Protein AF-A0A367M0K8-F1 (afdb_monomer_lite)

Structure (mmCIF, N/CA/C/O backbone):
data_AF-A0A367M0K8-F1
#
_entry.id   AF-A0A367M0K8-F1
#
loop_
_atom_site.group_PDB
_atom_site.id
_atom_site.type_symbol
_atom_site.label_atom_id
_atom_site.label_alt_id
_atom_site.label_comp_id
_atom_site.label_asym_id
_atom_site.label_entity_id
_atom_site.label_seq_id
_atom_site.pdbx_PDB_ins_code
_atom_site.Cartn_x
_atom_site.Cartn_y
_atom_site.Cartn_z
_atom_site.occupancy
_atom_site.B_iso_or_equiv
_atom_site.auth_seq_id
_atom_site.auth_comp_id
_atom_site.auth_asym_id
_atom_site.auth_atom_id
_atom_site.pdbx_PDB_model_num
ATOM 1 N N . SER A 1 1 ? -19.932 2.612 20.614 1.00 88.81 1 SER A N 1
ATOM 2 C CA . SER A 1 1 ? -19.973 4.073 20.770 1.00 88.81 1 SER A CA 1
ATOM 3 C C . SER A 1 1 ? -20.037 4.397 22.254 1.00 88.81 1 SER A C 1
ATOM 5 O O . SER A 1 1 ? -20.714 3.691 23.001 1.00 88.81 1 SER A O 1
ATOM 7 N N . VAL A 1 2 ? -19.309 5.429 22.674 1.00 93.38 2 VAL A N 1
ATOM 8 C CA . VAL A 1 2 ? -19.335 5.997 24.030 1.00 93.38 2 VAL A CA 1
ATOM 9 C C . VAL A 1 2 ? -20.740 6.493 24.375 1.00 93.38 2 VAL A C 1
ATOM 11 O O . VAL A 1 2 ? -21.224 6.252 25.476 1.00 93.38 2 VAL A O 1
ATOM 14 N N . THR A 1 3 ? -21.435 7.096 23.413 1.00 94.00 3 THR A N 1
ATOM 15 C CA . THR A 1 3 ? -22.817 7.576 23.544 1.00 94.00 3 THR A CA 1
ATOM 16 C C . THR A 1 3 ? -23.789 6.453 23.909 1.00 94.00 3 THR A C 1
ATOM 18 O O . THR A 1 3 ? -24.585 6.611 24.832 1.00 94.00 3 THR A O 1
ATOM 21 N N . ALA A 1 4 ? -23.688 5.293 23.253 1.00 93.38 4 ALA A N 1
ATOM 22 C CA . ALA A 1 4 ? -24.530 4.133 23.568 1.00 93.38 4 ALA A CA 1
ATOM 23 C C . ALA A 1 4 ? -24.261 3.557 24.973 1.00 93.38 4 ALA A C 1
ATOM 25 O O . ALA A 1 4 ? -25.173 3.070 25.635 1.00 93.38 4 ALA A O 1
ATOM 26 N N . ILE A 1 5 ? -23.015 3.626 25.456 1.00 94.88 5 ILE A N 1
ATOM 27 C CA . ILE A 1 5 ? -22.685 3.251 26.841 1.00 94.88 5 ILE A CA 1
ATOM 28 C C . ILE A 1 5 ? -23.289 4.278 27.808 1.00 94.88 5 ILE A C 1
ATOM 30 O O . ILE A 1 5 ? -23.925 3.915 28.799 1.00 94.88 5 ILE A O 1
ATOM 34 N N . ALA A 1 6 ? -23.127 5.567 27.500 1.00 95.50 6 ALA A N 1
ATOM 35 C CA . ALA A 1 6 ? -23.605 6.666 28.325 1.00 95.50 6 ALA A CA 1
ATOM 36 C C . ALA A 1 6 ? -25.135 6.678 28.473 1.00 95.50 6 ALA A C 1
ATOM 38 O O . ALA A 1 6 ? -25.623 7.009 29.551 1.00 95.50 6 ALA A O 1
ATOM 39 N N . SER A 1 7 ? -25.898 6.268 27.451 1.00 96.12 7 SER A N 1
ATOM 40 C CA . SER A 1 7 ? -27.370 6.264 27.498 1.00 96.12 7 SER A CA 1
ATOM 41 C C . SER A 1 7 ? -27.960 5.313 28.543 1.00 96.12 7 SER A C 1
ATOM 43 O O . SER A 1 7 ? -29.100 5.496 28.958 1.00 96.12 7 SER A O 1
ATOM 45 N N . ALA A 1 8 ? -27.201 4.306 28.982 1.00 96.44 8 ALA A N 1
ATOM 46 C CA . ALA A 1 8 ? -27.612 3.384 30.042 1.00 96.44 8 ALA A CA 1
ATOM 47 C C . ALA A 1 8 ? -27.185 3.845 31.453 1.00 96.44 8 ALA A C 1
ATOM 49 O O . ALA A 1 8 ? -27.517 3.198 32.447 1.00 96.44 8 ALA A O 1
ATOM 50 N N . CYS A 1 9 ? -26.428 4.941 31.569 1.00 96.31 9 CYS A N 1
ATOM 51 C CA . CYS A 1 9 ? -25.934 5.464 32.842 1.00 96.31 9 CYS A CA 1
ATOM 52 C C . CYS A 1 9 ? -26.898 6.485 33.465 1.00 96.31 9 CYS A C 1
ATOM 54 O O . CYS A 1 9 ? -27.580 7.229 32.770 1.00 96.31 9 CYS A O 1
ATOM 56 N N . ARG A 1 10 ? -26.905 6.579 34.805 1.00 96.81 10 ARG A N 1
ATOM 57 C CA . ARG A 1 10 ? -27.718 7.571 35.544 1.00 96.81 10 ARG A CA 1
ATOM 58 C C . ARG A 1 10 ? -27.276 9.019 35.311 1.00 96.81 10 ARG A C 1
ATOM 60 O O . ARG A 1 10 ? -28.104 9.917 35.321 1.00 96.81 10 ARG A O 1
ATOM 67 N N . ASP A 1 11 ? -25.974 9.230 35.138 1.00 96.12 11 ASP A N 1
ATOM 68 C CA . ASP A 1 11 ? -25.379 10.519 34.773 1.00 96.12 11 ASP A CA 1
ATOM 69 C C . ASP A 1 11 ? -24.550 10.302 33.497 1.00 96.12 11 ASP A C 1
ATOM 71 O O . ASP A 1 11 ? -23.362 9.978 33.581 1.00 96.12 11 ASP A O 1
ATOM 75 N N . PRO A 1 12 ? -25.167 10.402 32.307 1.00 96.00 12 PRO A N 1
ATOM 76 C CA . PRO A 1 12 ? -24.465 10.236 31.035 1.00 96.00 12 PRO A CA 1
ATOM 77 C C . PRO A 1 12 ? -23.355 11.277 30.836 1.00 96.00 12 PRO A C 1
ATOM 79 O O . PRO A 1 12 ? -22.348 11.000 30.190 1.00 96.00 12 PRO A O 1
ATOM 82 N N . GLY A 1 13 ? -23.494 12.463 31.439 1.00 96.25 13 GLY A N 1
ATOM 83 C CA . GLY A 1 13 ? -22.599 13.591 31.201 1.00 96.25 13 GLY A CA 1
ATOM 84 C C . GLY A 1 13 ? -21.211 13.475 31.820 1.00 96.25 13 GLY A C 1
ATOM 85 O O . GLY A 1 13 ? -20.369 14.338 31.589 1.00 96.25 13 GLY A O 1
ATOM 86 N N . ARG A 1 14 ? -20.948 12.439 32.619 1.00 95.31 14 ARG A N 1
ATOM 87 C CA . ARG A 1 14 ? -19.607 12.106 33.143 1.00 95.31 14 ARG A CA 1
ATOM 88 C C . ARG A 1 14 ? -18.948 10.928 32.425 1.00 95.31 14 ARG A C 1
ATOM 90 O O . ARG A 1 14 ? -17.891 10.482 32.865 1.00 95.31 14 ARG A O 1
ATOM 97 N N . VAL A 1 15 ? -19.584 10.381 31.392 1.00 96.81 15 VAL A N 1
ATOM 98 C CA . VAL A 1 15 ? -19.047 9.261 30.617 1.00 96.81 15 VAL A CA 1
ATOM 99 C C . VAL A 1 15 ? -18.214 9.816 29.466 1.00 96.81 15 VAL A C 1
ATOM 101 O O . VAL A 1 15 ? -18.639 10.744 28.787 1.00 96.81 15 VAL A O 1
ATOM 104 N N . ALA A 1 16 ? -17.026 9.255 29.266 1.00 96.75 16 ALA A N 1
ATOM 105 C CA . ALA A 1 16 ? -16.121 9.549 28.160 1.00 96.75 16 ALA A CA 1
ATOM 106 C C . ALA A 1 16 ? -15.282 8.295 27.865 1.00 96.75 16 ALA A C 1
ATOM 108 O O . ALA A 1 16 ? -15.131 7.429 28.733 1.00 96.75 16 ALA A O 1
ATOM 109 N N . GLY A 1 17 ? -14.755 8.185 26.649 1.00 95.81 17 GLY A N 1
ATOM 110 C CA . GLY A 1 17 ? -13.829 7.124 26.265 1.00 95.81 17 GLY A CA 1
ATOM 111 C C . GLY A 1 17 ? -12.380 7.510 26.553 1.00 95.81 17 GLY A C 1
ATOM 112 O O . GLY A 1 17 ? -11.988 8.659 26.361 1.00 95.81 17 GLY A O 1
ATOM 113 N N . LEU A 1 18 ? -11.587 6.533 26.991 1.00 95.56 18 LEU A N 1
ATOM 114 C CA . LEU A 1 18 ? -10.143 6.665 27.164 1.00 95.56 18 LEU A CA 1
ATOM 115 C C . LEU A 1 18 ? -9.469 5.415 26.592 1.00 95.56 18 LEU A C 1
ATOM 117 O O . LEU A 1 18 ? -9.436 4.367 27.239 1.00 95.56 18 LEU A O 1
ATOM 121 N N . HIS A 1 19 ? -9.011 5.499 25.346 1.00 95.31 19 HIS A N 1
ATOM 122 C CA . HIS A 1 19 ? -8.564 4.348 24.567 1.00 95.31 19 HIS A CA 1
ATOM 123 C C . HIS A 1 19 ? -7.035 4.320 24.448 1.00 95.31 19 HIS A C 1
ATOM 125 O O . HIS A 1 19 ? -6.425 5.157 23.782 1.00 95.31 19 HIS A O 1
ATOM 131 N N . PHE A 1 20 ? -6.424 3.343 25.122 1.00 93.94 20 PHE A N 1
ATOM 132 C CA . PHE A 1 20 ? -4.991 3.056 25.063 1.00 93.94 20 PHE A CA 1
ATOM 133 C C . PHE A 1 20 ? -4.681 2.007 23.992 1.00 93.94 20 PHE A C 1
ATOM 135 O O . PHE A 1 20 ? -5.480 1.104 23.744 1.00 93.94 20 PHE A O 1
ATOM 142 N N . PHE A 1 21 ? -3.471 2.063 23.436 1.00 87.38 21 PHE A N 1
ATOM 143 C CA . PHE A 1 21 ? -2.984 1.088 22.458 1.00 87.38 21 PHE A CA 1
ATOM 144 C C . PHE A 1 21 ? -2.066 0.057 23.120 1.00 87.38 21 PHE A C 1
ATOM 146 O O . PHE A 1 21 ? -1.232 0.393 23.957 1.00 87.38 21 PHE A O 1
ATOM 153 N N . ASN A 1 22 ? -2.206 -1.213 22.743 1.00 80.62 22 ASN A N 1
ATOM 154 C CA . ASN A 1 22 ? -1.411 -2.307 23.297 1.00 80.62 22 ASN A CA 1
ATOM 155 C C . ASN A 1 22 ? -0.070 -2.470 22.544 1.00 80.62 22 ASN A C 1
ATOM 157 O O . ASN A 1 22 ? -0.098 -2.507 21.313 1.00 80.62 22 ASN A O 1
ATOM 161 N N . PRO A 1 23 ? 1.077 -2.664 23.231 1.00 85.88 23 PRO A N 1
ATOM 162 C CA . PRO A 1 23 ? 1.280 -2.624 24.685 1.00 85.88 23 PRO A CA 1
ATOM 163 C C . PRO A 1 23 ? 1.271 -1.211 25.263 1.00 85.88 23 PRO A C 1
ATOM 165 O O . PRO A 1 23 ? 2.056 -0.366 24.836 1.00 85.88 23 PRO A O 1
ATOM 168 N N . VAL A 1 24 ? 0.442 -0.994 26.292 1.00 91.00 24 VAL A N 1
ATOM 169 C CA . VAL A 1 24 ? 0.220 0.333 26.895 1.00 91.00 24 VAL A CA 1
ATOM 170 C C . VAL A 1 24 ? 1.529 1.037 27.272 1.00 91.00 24 VAL A C 1
ATOM 172 O O . VAL A 1 24 ? 1.712 2.161 26.825 1.00 91.00 24 VAL A O 1
ATOM 175 N N . PRO A 1 25 ? 2.502 0.406 27.964 1.00 89.88 25 PRO A N 1
ATOM 176 C CA . PRO A 1 25 ? 3.735 1.098 28.359 1.00 89.88 25 PRO A CA 1
ATOM 177 C C . PRO A 1 25 ? 4.636 1.526 27.191 1.00 89.88 25 PRO A C 1
ATOM 179 O O . PRO A 1 25 ? 5.512 2.366 27.368 1.00 89.88 25 PRO A O 1
ATOM 182 N N . LEU A 1 26 ? 4.466 0.922 26.010 1.00 88.44 26 LEU A N 1
ATOM 183 C CA . LEU A 1 26 ? 5.286 1.201 24.828 1.00 88.44 26 LEU A CA 1
ATOM 184 C C . LEU A 1 26 ? 4.624 2.206 23.882 1.00 88.44 26 LEU A C 1
ATOM 186 O O . LEU A 1 26 ? 5.306 2.798 23.042 1.00 88.44 26 LEU A O 1
ATOM 190 N N . MET A 1 27 ? 3.307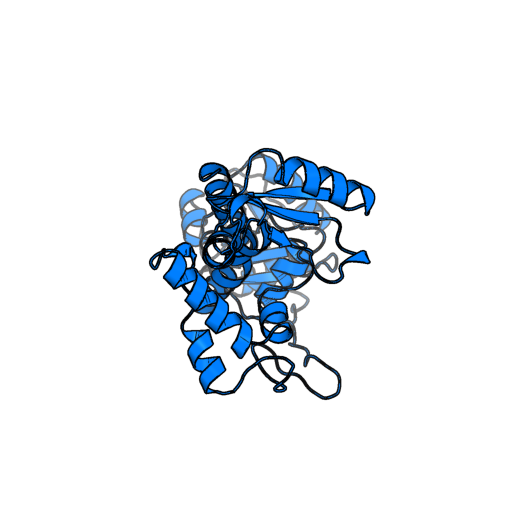 2.388 23.986 1.00 89.50 27 MET A N 1
ATOM 191 C CA . MET A 1 27 ? 2.547 3.230 23.074 1.00 89.50 27 MET A CA 1
ATOM 192 C C . MET A 1 27 ? 2.342 4.623 23.645 1.00 89.50 27 MET A C 1
ATOM 194 O O . MET A 1 27 ? 1.874 4.806 24.761 1.00 89.50 27 MET A O 1
ATOM 198 N N . ARG A 1 28 ? 2.714 5.637 22.860 1.00 91.25 28 ARG A N 1
ATOM 199 C CA . ARG A 1 28 ? 2.672 7.031 23.317 1.00 91.25 28 ARG A CA 1
ATOM 200 C C . ARG A 1 28 ? 1.270 7.620 23.267 1.00 91.25 28 ARG A C 1
ATOM 202 O O . ARG A 1 28 ? 0.973 8.482 24.075 1.00 91.25 28 ARG A O 1
ATOM 209 N N . LEU A 1 29 ? 0.435 7.188 22.331 1.00 93.75 29 LEU A N 1
ATOM 210 C CA . LEU A 1 29 ? -0.844 7.827 22.040 1.00 93.75 29 LEU A CA 1
ATOM 211 C C . LEU A 1 29 ? -1.977 7.281 22.921 1.00 93.75 29 LEU A C 1
ATOM 213 O O . LEU A 1 29 ? -2.019 6.083 23.195 1.00 93.75 29 LEU A O 1
ATOM 217 N N . VAL A 1 30 ? -2.916 8.145 23.304 1.00 95.38 30 VAL A N 1
ATOM 218 C CA . VAL A 1 30 ? -4.204 7.777 23.914 1.00 95.38 30 VAL A CA 1
ATOM 219 C C . VAL A 1 30 ? -5.305 8.617 23.276 1.00 95.38 30 VAL A C 1
ATOM 221 O O . VAL A 1 30 ? -5.184 9.840 23.205 1.00 95.38 30 VAL A O 1
ATOM 224 N N . GLU A 1 31 ? -6.385 7.980 22.832 1.00 95.56 31 GLU A N 1
ATOM 225 C CA . GLU A 1 31 ? -7.554 8.686 22.298 1.00 95.56 31 GLU A CA 1
ATOM 226 C C . GLU A 1 31 ? -8.538 9.002 23.436 1.00 95.56 31 GLU A C 1
ATOM 228 O O . GLU A 1 31 ? -8.937 8.116 24.198 1.00 95.56 31 GLU A O 1
ATOM 233 N N . VAL A 1 32 ? -8.919 10.273 23.558 1.00 96.38 32 VAL A N 1
ATOM 234 C CA . VAL A 1 32 ? -9.938 10.776 24.489 1.00 96.38 32 VAL A CA 1
ATOM 235 C C . VAL A 1 32 ? -11.202 11.056 23.687 1.00 96.38 32 VAL A C 1
ATOM 237 O O . VAL A 1 32 ? -11.186 11.902 22.795 1.00 96.38 32 VAL A O 1
ATOM 240 N N . ILE A 1 33 ? -12.284 10.339 23.996 1.00 95.19 33 ILE A N 1
ATOM 241 C CA . ILE A 1 33 ? -13.500 10.324 23.176 1.00 95.19 33 ILE A CA 1
ATOM 242 C C . ILE A 1 33 ? -14.673 10.941 23.924 1.00 95.19 33 ILE A C 1
ATOM 244 O O . ILE A 1 33 ? -15.070 10.465 24.993 1.00 95.19 33 ILE A O 1
ATOM 248 N N . GLU A 1 34 ? -15.263 11.969 23.329 1.00 93.81 34 GLU A N 1
ATOM 249 C CA . GLU A 1 34 ? -16.477 12.611 23.824 1.00 93.81 34 GLU A CA 1
ATOM 250 C C . GLU A 1 34 ? -17.702 11.951 23.188 1.00 93.81 34 GLU A C 1
ATOM 252 O O . GLU A 1 34 ? -17.853 11.922 21.969 1.00 93.81 34 GLU A O 1
ATOM 257 N N . GLY A 1 35 ? -18.579 11.396 24.025 1.00 92.69 35 GLY A N 1
ATOM 258 C CA . GLY A 1 35 ? -19.914 10.996 23.596 1.00 92.69 35 GLY A CA 1
ATOM 259 C C . GLY A 1 35 ? -20.840 12.209 23.509 1.00 92.69 35 GLY A C 1
ATOM 260 O O . GLY A 1 35 ? -20.550 13.271 24.057 1.00 92.69 35 GLY A O 1
ATOM 261 N N . LEU A 1 36 ? -22.010 12.032 22.894 1.00 93.00 36 LEU A N 1
ATOM 262 C CA . LEU A 1 36 ? -22.959 13.125 22.639 1.00 93.00 36 LEU A CA 1
ATOM 263 C C . LEU A 1 36 ? -23.387 13.892 23.905 1.00 93.00 36 LEU A C 1
ATOM 265 O O . LEU A 1 36 ? -23.691 15.078 23.843 1.00 93.00 36 LEU A O 1
ATOM 269 N N . ALA A 1 37 ? -23.430 13.209 25.052 1.00 95.00 37 ALA A N 1
ATOM 270 C CA . ALA A 1 37 ? -23.829 13.793 26.330 1.00 95.00 37 ALA A CA 1
ATOM 271 C C . ALA A 1 37 ? -22.645 14.235 27.207 1.00 95.00 37 ALA A C 1
ATOM 273 O O . ALA A 1 37 ? -22.881 14.819 28.265 1.00 95.00 37 ALA A O 1
ATOM 274 N N . THR A 1 38 ? -21.397 13.928 26.828 1.00 96.25 38 THR A N 1
ATOM 275 C CA . THR A 1 38 ? -20.210 14.200 27.651 1.00 96.25 38 THR A CA 1
ATOM 276 C C . THR A 1 38 ? -20.120 15.694 27.960 1.00 96.25 38 THR A C 1
ATOM 278 O O . THR A 1 38 ? -20.133 16.532 27.063 1.00 96.25 38 THR A O 1
ATOM 281 N N . ARG A 1 39 ? -20.046 16.049 29.248 1.00 95.81 39 ARG A N 1
ATOM 282 C CA . ARG A 1 39 ? -19.975 17.453 29.665 1.00 95.81 39 ARG A CA 1
ATOM 283 C C . ARG A 1 39 ? -18.659 18.091 29.234 1.00 95.81 39 ARG A C 1
ATOM 285 O O . ARG A 1 39 ? -17.587 17.504 29.398 1.00 95.81 39 ARG A O 1
ATOM 292 N N . THR A 1 40 ? -18.754 19.350 28.817 1.00 93.12 40 THR A N 1
ATOM 293 C CA . THR A 1 40 ? -17.612 20.239 28.570 1.00 93.12 40 THR A CA 1
ATOM 294 C C . THR A 1 40 ? -16.653 20.239 29.764 1.00 93.12 40 THR A C 1
ATOM 296 O O . THR A 1 40 ? -17.103 20.295 30.914 1.00 93.12 40 THR A O 1
ATOM 299 N N . GLY A 1 41 ? -15.341 20.192 29.527 1.00 94.00 41 GLY A N 1
ATOM 300 C CA . GLY A 1 41 ? -14.327 20.147 30.585 1.00 94.00 41 GLY A CA 1
ATOM 301 C C . GLY A 1 41 ? -13.874 18.734 30.968 1.00 94.00 41 GLY A C 1
ATOM 302 O O . GLY A 1 41 ? -12.809 18.580 31.567 1.00 94.00 41 GLY A O 1
ATOM 303 N N . ILE A 1 42 ? -14.652 17.683 30.669 1.00 95.50 42 ILE A N 1
ATOM 304 C CA . ILE A 1 42 ? -14.252 16.300 30.988 1.00 95.50 42 ILE A CA 1
ATOM 305 C C . ILE A 1 42 ? -13.091 15.852 30.098 1.00 95.50 42 ILE A C 1
ATOM 307 O O . ILE A 1 42 ? -12.124 15.294 30.618 1.00 95.50 42 ILE A O 1
ATOM 311 N N . ALA A 1 43 ? -13.151 16.127 28.794 1.00 94.00 43 ALA A N 1
ATOM 312 C CA . ALA A 1 43 ? -12.084 15.772 27.866 1.00 94.00 43 ALA A CA 1
ATOM 313 C C . ALA A 1 43 ? -10.767 16.469 28.227 1.00 94.00 43 ALA A C 1
ATOM 315 O O . ALA A 1 43 ? -9.734 15.811 28.306 1.00 94.00 43 ALA A O 1
ATOM 316 N N . GLU A 1 44 ? -10.798 17.765 28.555 1.00 95.44 44 GLU A N 1
ATOM 317 C CA . GLU A 1 44 ? -9.610 18.514 28.978 1.00 95.44 44 GLU A CA 1
ATOM 318 C C . GLU A 1 44 ? -8.977 17.914 30.242 1.00 95.44 44 GLU A C 1
ATOM 320 O O . GLU A 1 44 ? -7.757 17.762 30.323 1.00 95.44 44 GLU A O 1
ATOM 325 N N . ARG A 1 45 ? -9.801 17.507 31.217 1.00 96.62 45 ARG A N 1
ATOM 326 C CA . ARG A 1 45 ? -9.326 16.847 32.443 1.00 96.62 45 ARG A CA 1
ATOM 327 C C . ARG A 1 45 ? -8.723 15.473 32.167 1.00 96.62 45 ARG A C 1
ATOM 329 O O . ARG A 1 45 ? -7.731 15.119 32.801 1.00 96.62 45 ARG A O 1
ATOM 336 N N . LEU A 1 46 ? -9.300 14.706 31.243 1.00 97.19 46 LEU A N 1
ATOM 337 C CA . LEU A 1 46 ? -8.748 13.417 30.826 1.00 97.19 46 LEU A CA 1
ATOM 338 C C . LEU A 1 46 ? -7.430 13.593 30.071 1.00 97.19 46 LEU A C 1
ATOM 340 O O . LEU A 1 46 ? -6.480 12.878 30.367 1.00 97.19 46 LEU A O 1
ATOM 344 N N . CYS A 1 47 ? -7.324 14.576 29.176 1.00 96.50 47 CYS A N 1
ATOM 345 C CA . CYS A 1 47 ? -6.065 14.909 28.509 1.00 96.50 47 CYS A CA 1
ATOM 346 C C . CYS A 1 47 ? -4.974 15.284 29.523 1.00 96.50 47 CYS A C 1
ATOM 348 O O . CYS A 1 47 ? -3.857 14.775 29.441 1.00 96.50 47 CYS A O 1
ATOM 350 N N . ALA A 1 48 ? -5.307 16.121 30.513 1.00 96.81 48 ALA A N 1
ATOM 351 C CA . ALA A 1 48 ? -4.384 16.472 31.589 1.00 96.81 48 ALA A CA 1
ATOM 352 C C . ALA A 1 48 ? -3.955 15.236 32.398 1.00 96.81 48 ALA A C 1
ATOM 354 O O . ALA A 1 48 ? -2.773 15.079 32.687 1.00 96.81 48 ALA A O 1
ATOM 355 N N . LEU A 1 49 ? -4.888 14.327 32.706 1.00 96.62 49 LEU A N 1
ATOM 356 C CA . LEU A 1 49 ? -4.594 13.068 33.393 1.00 96.62 49 LEU A CA 1
ATOM 357 C C . LEU A 1 49 ? -3.654 12.169 32.575 1.00 96.62 49 LEU A C 1
ATOM 359 O O . LEU A 1 49 ? -2.665 11.677 33.109 1.00 96.62 49 LEU A O 1
ATOM 363 N N . VAL A 1 50 ? -3.919 11.989 31.281 1.00 96.50 50 VAL A N 1
ATOM 364 C CA . VAL A 1 50 ? -3.083 11.188 30.370 1.00 96.50 50 VAL A CA 1
ATOM 365 C C . VAL A 1 50 ? -1.655 11.726 30.310 1.00 96.50 50 VAL A C 1
ATOM 367 O O . VAL A 1 50 ? -0.706 10.941 30.347 1.00 96.50 50 VAL A O 1
ATOM 370 N N . ALA A 1 51 ? -1.487 13.051 30.287 1.00 94.75 51 ALA A N 1
ATOM 371 C CA . ALA A 1 51 ? -0.165 13.669 30.299 1.00 94.75 51 ALA A CA 1
ATOM 372 C C . ALA A 1 51 ? 0.637 13.309 31.564 1.00 94.75 51 ALA A C 1
ATOM 374 O O . ALA A 1 51 ? 1.850 13.118 31.481 1.00 94.75 51 ALA A O 1
ATOM 375 N N . THR A 1 52 ? -0.019 13.128 32.720 1.00 96.50 52 THR A N 1
ATOM 376 C CA . THR A 1 52 ? 0.668 12.687 33.953 1.00 96.50 52 THR A CA 1
ATOM 377 C C . THR A 1 52 ? 1.213 11.261 33.872 1.00 96.50 52 THR A C 1
ATOM 379 O O . THR A 1 52 ? 2.113 10.908 34.628 1.00 96.50 52 THR A O 1
ATOM 382 N N . PHE A 1 53 ? 0.710 10.450 32.939 1.00 92.19 53 PHE A N 1
ATOM 383 C CA . PHE A 1 53 ? 1.184 9.087 32.700 1.00 92.19 53 PHE A CA 1
ATOM 384 C C . PHE A 1 53 ? 2.352 9.028 31.701 1.00 92.19 53 PHE A C 1
ATOM 386 O O . PHE A 1 53 ? 2.875 7.949 31.443 1.00 92.19 53 PHE A O 1
ATOM 393 N N . GLY A 1 54 ? 2.764 10.165 31.123 1.00 92.06 54 GLY A N 1
ATOM 394 C CA . GLY A 1 54 ? 3.785 10.213 30.069 1.00 92.06 54 GLY A CA 1
ATOM 395 C C . GLY A 1 54 ? 3.257 9.865 28.672 1.00 92.06 54 GLY A C 1
ATOM 396 O O . GLY A 1 54 ? 4.046 9.656 27.750 1.00 92.06 54 GLY A O 1
ATOM 397 N N . HIS A 1 55 ? 1.934 9.814 28.506 1.00 95.00 55 HIS A N 1
ATOM 398 C CA . HIS A 1 55 ? 1.275 9.606 27.222 1.00 95.00 55 HIS A CA 1
ATOM 399 C C . HIS A 1 55 ? 0.857 10.940 26.582 1.00 95.00 55 HIS A C 1
ATOM 401 O O . HIS A 1 55 ? 0.698 11.963 27.246 1.00 95.00 55 HIS A O 1
ATOM 407 N N . GLN A 1 56 ? 0.636 10.913 25.273 1.00 94.94 56 GLN A N 1
ATOM 408 C CA . GLN A 1 56 ? 0.120 12.007 24.467 1.00 94.94 56 GLN A CA 1
ATOM 409 C C . GLN A 1 56 ? -1.364 11.764 24.174 1.00 94.94 56 GLN A C 1
ATOM 411 O O . GLN A 1 56 ? -1.721 10.813 23.479 1.00 94.94 56 GLN A O 1
ATOM 416 N N . ALA A 1 57 ? -2.226 12.629 24.707 1.00 94.81 57 ALA A N 1
ATOM 417 C CA . ALA A 1 57 ? -3.660 12.575 24.449 1.00 94.81 57 ALA A CA 1
ATOM 418 C C . ALA A 1 57 ? -4.014 13.225 23.105 1.00 94.81 57 ALA A C 1
ATOM 420 O O . ALA A 1 57 ? -3.508 14.301 22.783 1.00 94.81 57 ALA A O 1
ATOM 421 N N . VAL A 1 58 ? -4.939 12.613 22.370 1.00 93.06 58 VAL A N 1
ATOM 422 C CA . VAL A 1 58 ? -5.615 13.216 21.213 1.00 93.06 58 VAL A CA 1
ATOM 423 C C . VAL A 1 58 ? -7.122 13.141 21.406 1.00 93.06 58 VAL A C 1
ATOM 425 O O . VAL A 1 58 ? -7.642 12.123 21.860 1.00 93.06 58 VAL A O 1
ATOM 428 N N . ARG A 1 59 ? -7.828 14.229 21.095 1.00 91.81 59 ARG A N 1
ATOM 429 C CA . ARG A 1 59 ? -9.295 14.253 21.135 1.00 91.81 59 ARG A CA 1
ATOM 430 C C . ARG A 1 59 ? -9.837 13.608 19.870 1.00 91.81 59 ARG A C 1
ATOM 432 O O . ARG A 1 59 ? -9.337 13.901 18.790 1.00 91.81 59 ARG A O 1
ATOM 439 N N . ALA A 1 60 ? -10.847 12.765 20.026 1.00 89.75 60 ALA A N 1
ATOM 440 C CA . ALA A 1 60 ? -11.551 12.124 18.929 1.00 89.75 60 ALA A CA 1
ATOM 441 C C . ALA A 1 60 ? -13.063 12.214 19.152 1.00 89.75 60 ALA A C 1
ATOM 443 O O . ALA A 1 60 ? -13.549 12.156 20.286 1.00 89.75 60 ALA A O 1
ATOM 444 N N . THR A 1 61 ? -13.810 12.317 18.060 1.00 85.81 61 THR A N 1
ATOM 445 C CA . THR A 1 61 ? -15.266 12.175 18.076 1.00 85.81 61 THR A CA 1
ATOM 446 C C . THR A 1 61 ? -15.658 10.711 18.311 1.00 85.81 61 THR A C 1
ATOM 448 O O . THR A 1 61 ? -14.877 9.785 18.073 1.00 85.81 61 THR A O 1
ATOM 451 N N . ASP A 1 62 ? -16.875 10.470 18.810 1.00 87.56 62 ASP A N 1
ATOM 452 C CA . ASP A 1 62 ? -17.437 9.120 18.990 1.00 87.56 62 ASP A CA 1
ATOM 453 C C . ASP A 1 62 ? -17.877 8.500 17.649 1.00 87.56 62 ASP A C 1
ATOM 455 O O . ASP A 1 62 ? -19.038 8.138 17.447 1.00 87.56 62 ASP A O 1
ATOM 459 N N . SER A 1 63 ? -16.928 8.397 16.719 1.00 84.62 63 SER A N 1
ATOM 460 C CA . SER A 1 63 ? -17.073 7.778 15.406 1.00 84.62 63 SER A CA 1
ATOM 461 C C . SER A 1 63 ? -16.592 6.314 15.424 1.00 84.62 63 SER A C 1
ATOM 463 O O . SER A 1 63 ? -15.754 5.927 16.254 1.00 84.62 63 SER A O 1
ATOM 465 N N . PRO A 1 64 ? -17.123 5.437 14.547 1.00 80.44 64 PRO A N 1
ATOM 466 C CA . PRO A 1 64 ? -16.670 4.051 14.469 1.00 80.44 64 PRO A CA 1
ATOM 467 C C . PRO A 1 64 ? -15.169 3.923 14.149 1.00 80.44 64 PRO A C 1
ATOM 469 O O . PRO A 1 64 ? -14.735 4.057 13.010 1.00 80.44 64 PRO A O 1
ATOM 472 N N . GLY A 1 65 ? -14.374 3.564 15.160 1.00 79.81 65 GLY A N 1
ATOM 473 C CA . GLY A 1 65 ? -12.923 3.395 15.026 1.00 79.81 65 GLY A CA 1
ATOM 474 C C . GLY A 1 65 ? -12.091 4.615 15.430 1.00 79.81 65 GLY A C 1
ATOM 475 O O . GLY A 1 65 ? -10.870 4.543 15.302 1.00 79.81 65 GLY A O 1
ATOM 476 N N . PHE A 1 66 ? -12.708 5.674 15.961 1.00 87.06 66 PHE A N 1
ATOM 477 C CA . PHE A 1 66 ? -12.014 6.873 16.447 1.00 87.06 66 PHE A CA 1
ATOM 478 C C . PHE A 1 66 ? -11.077 7.450 15.370 1.00 87.06 66 PHE A C 1
ATOM 480 O O . PHE A 1 66 ? -11.530 7.668 14.252 1.00 87.06 66 PHE A O 1
ATOM 487 N N . ILE A 1 67 ? -9.790 7.681 15.657 1.00 86.62 67 ILE A N 1
ATOM 488 C CA . ILE A 1 67 ? -8.844 8.229 14.674 1.00 86.62 67 ILE A CA 1
ATOM 489 C C . ILE A 1 67 ? -7.966 7.115 14.109 1.00 86.62 67 ILE A C 1
ATOM 491 O O . ILE A 1 67 ? -8.002 6.826 12.913 1.00 86.62 67 ILE A O 1
ATOM 495 N N . VAL A 1 68 ? -7.165 6.464 14.955 1.00 83.69 68 VAL A N 1
ATOM 496 C CA . VAL A 1 68 ? -6.094 5.562 14.495 1.00 83.69 68 VAL A CA 1
ATOM 497 C C . VAL A 1 68 ? -6.662 4.304 13.859 1.00 83.69 68 VAL A C 1
ATOM 499 O O . VAL A 1 68 ? -6.248 3.912 12.765 1.00 83.69 68 VAL A O 1
ATOM 502 N N . ASN A 1 69 ? -7.629 3.667 14.526 1.00 83.94 69 ASN A N 1
ATOM 503 C CA . ASN A 1 69 ? -8.240 2.452 13.996 1.00 83.94 69 ASN A CA 1
ATOM 504 C C . ASN A 1 69 ? -9.055 2.741 12.736 1.00 83.94 69 ASN A C 1
ATOM 506 O O . ASN A 1 69 ? -9.205 1.839 11.912 1.00 83.94 69 ASN A O 1
ATOM 510 N N . HIS A 1 70 ? -9.579 3.961 12.589 1.00 84.25 70 HIS A N 1
ATOM 511 C CA . HIS A 1 70 ? -10.323 4.386 11.413 1.00 84.25 70 HIS A CA 1
ATOM 512 C C . HIS A 1 70 ? -9.390 4.641 10.229 1.00 84.25 70 HIS A C 1
ATOM 514 O O . HIS A 1 70 ? -9.522 3.948 9.224 1.00 84.25 70 HIS A O 1
ATOM 520 N N . ALA A 1 71 ? -8.377 5.502 10.369 1.00 84.44 71 ALA A N 1
ATOM 521 C CA . ALA A 1 71 ? -7.389 5.766 9.317 1.00 84.44 71 ALA A CA 1
ATOM 522 C C . ALA A 1 71 ? -6.671 4.482 8.855 1.00 84.44 71 ALA A C 1
ATOM 524 O O . ALA A 1 71 ? -6.486 4.247 7.659 1.00 84.44 71 ALA A O 1
ATOM 525 N N . GLY A 1 72 ? -6.348 3.586 9.796 1.00 85.50 72 GLY A N 1
ATOM 526 C CA . GLY A 1 72 ? -5.727 2.293 9.506 1.00 85.50 72 GLY A CA 1
ATOM 527 C C . GLY A 1 72 ? -6.593 1.324 8.687 1.00 85.50 72 GLY A C 1
ATOM 528 O O . GLY A 1 72 ? -6.067 0.339 8.169 1.00 85.50 72 GLY A O 1
ATOM 529 N N . ARG A 1 73 ? -7.904 1.568 8.514 1.00 90.19 73 ARG A N 1
ATOM 530 C CA . ARG A 1 73 ? -8.780 0.685 7.713 1.00 90.19 73 ARG A CA 1
ATOM 531 C C . ARG A 1 73 ? -8.398 0.643 6.242 1.00 90.19 73 ARG A C 1
ATOM 533 O O . ARG A 1 73 ? -8.550 -0.411 5.619 1.00 90.19 73 ARG A O 1
ATOM 540 N N . ALA A 1 74 ? -7.887 1.748 5.708 1.00 93.75 74 ALA A N 1
ATOM 541 C CA . ALA A 1 74 ? -7.444 1.828 4.322 1.00 93.75 74 ALA A CA 1
ATOM 542 C C . ALA A 1 74 ? -6.296 0.846 4.024 1.00 93.75 74 ALA A C 1
ATOM 544 O O . ALA A 1 74 ? -6.254 0.268 2.945 1.00 93.75 74 ALA A O 1
ATOM 545 N N . PHE A 1 75 ? -5.421 0.579 5.001 1.00 96.06 75 PHE A N 1
ATOM 546 C CA . PHE A 1 75 ? -4.252 -0.287 4.822 1.00 96.06 75 PHE A CA 1
ATOM 547 C C . PHE A 1 75 ? -4.630 -1.711 4.387 1.00 96.06 75 PHE A C 1
ATOM 549 O O . PHE A 1 75 ? -4.163 -2.206 3.364 1.00 96.06 75 PHE A O 1
ATOM 556 N N . GLY A 1 76 ? -5.523 -2.365 5.135 1.00 95.50 76 GLY A N 1
ATOM 557 C CA . GLY A 1 76 ? -5.950 -3.732 4.822 1.00 95.50 76 GLY A CA 1
ATOM 558 C C . GLY A 1 76 ? -6.921 -3.811 3.641 1.00 95.50 76 GLY A C 1
ATOM 559 O O . GLY A 1 76 ? -6.834 -4.734 2.834 1.00 95.50 76 GLY A O 1
ATOM 560 N N . THR A 1 77 ? -7.851 -2.856 3.527 1.00 95.81 77 THR A N 1
ATOM 561 C CA . THR A 1 77 ? -8.861 -2.848 2.450 1.00 95.81 77 THR A CA 1
ATOM 562 C C . THR A 1 77 ? -8.231 -2.619 1.079 1.00 95.81 77 THR A C 1
ATOM 564 O O . THR A 1 77 ? -8.553 -3.347 0.138 1.00 95.81 77 THR A O 1
ATOM 567 N N . GLU A 1 78 ? -7.284 -1.685 0.974 1.00 97.56 78 GLU A N 1
ATOM 568 C CA . GLU A 1 78 ? -6.595 -1.400 -0.282 1.00 97.56 78 GLU A CA 1
ATOM 569 C C . GLU A 1 78 ? -5.666 -2.547 -0.694 1.00 97.56 78 GLU A C 1
ATOM 571 O O . GLU A 1 78 ? -5.686 -2.965 -1.851 1.00 97.56 78 GLU A O 1
ATOM 576 N N . ALA A 1 79 ? -4.943 -3.152 0.254 1.00 97.94 79 ALA A N 1
ATOM 577 C CA . ALA A 1 79 ? -4.113 -4.325 -0.018 1.00 97.94 79 ALA A CA 1
ATOM 578 C C . ALA A 1 79 ? -4.925 -5.510 -0.568 1.00 97.94 79 ALA A C 1
ATOM 580 O O . ALA A 1 79 ? -4.521 -6.155 -1.537 1.00 97.94 79 ALA A O 1
ATOM 581 N N . LEU A 1 80 ? -6.105 -5.776 0.002 1.00 97.94 80 LEU A N 1
ATOM 582 C CA . LEU A 1 80 ? -7.009 -6.813 -0.502 1.00 97.94 80 LEU A CA 1
ATOM 583 C C . LEU A 1 80 ? -7.516 -6.509 -1.912 1.00 97.94 80 LEU A C 1
ATOM 585 O O . LEU A 1 80 ? -7.695 -7.435 -2.702 1.00 97.94 80 LEU A O 1
ATOM 589 N N . ARG A 1 81 ? -7.748 -5.232 -2.232 1.00 97.44 81 ARG A N 1
ATOM 590 C CA . ARG A 1 81 ? -8.164 -4.798 -3.567 1.00 97.44 81 ARG A CA 1
ATOM 591 C C . ARG A 1 81 ? -7.042 -4.992 -4.590 1.00 97.44 81 ARG A C 1
ATOM 593 O O . ARG A 1 81 ? -7.284 -5.601 -5.626 1.00 97.44 81 ARG A O 1
ATOM 600 N N . ILE A 1 82 ? -5.820 -4.574 -4.258 1.00 98.25 82 ILE A N 1
ATOM 601 C CA . ILE A 1 82 ? -4.605 -4.811 -5.058 1.00 98.25 82 ILE A CA 1
ATOM 602 C C . ILE A 1 82 ? -4.419 -6.315 -5.329 1.00 98.25 82 ILE A C 1
ATOM 604 O O . ILE A 1 82 ? -4.164 -6.722 -6.464 1.00 98.25 82 ILE A O 1
ATOM 608 N N . LEU A 1 83 ? -4.590 -7.156 -4.303 1.00 98.31 83 LEU A N 1
ATOM 609 C CA . LEU A 1 83 ? -4.517 -8.612 -4.445 1.00 98.31 83 LEU A CA 1
ATOM 610 C C . LEU A 1 83 ? -5.635 -9.160 -5.344 1.00 98.31 83 LEU A C 1
ATOM 612 O O . LEU A 1 83 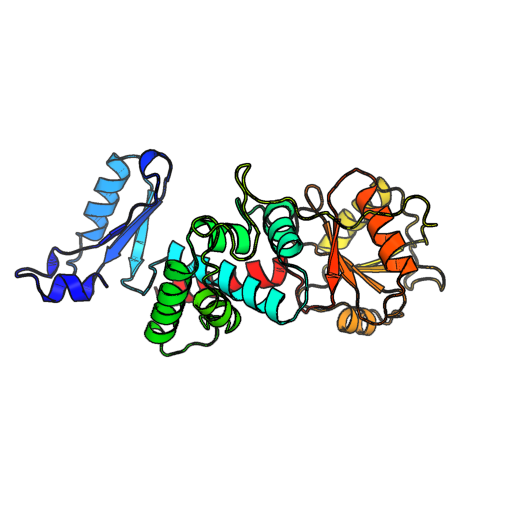? -5.368 -9.987 -6.214 1.00 98.31 83 LEU A O 1
ATOM 616 N N . GLY A 1 84 ? -6.877 -8.711 -5.145 1.00 97.44 84 GLY A N 1
ATOM 617 C CA . GLY A 1 84 ? -8.044 -9.151 -5.915 1.00 97.44 84 GLY A CA 1
ATOM 618 C C . GLY A 1 84 ? -7.976 -8.782 -7.399 1.00 97.44 84 GLY A C 1
ATOM 619 O O . GLY A 1 84 ? -8.439 -9.544 -8.244 1.00 97.44 84 GLY A O 1
ATOM 620 N N . GLU A 1 85 ? -7.341 -7.656 -7.721 1.00 97.25 85 GLU A N 1
ATOM 621 C CA . GLU A 1 85 ? -7.040 -7.220 -9.090 1.00 97.25 85 GLU A CA 1
ATOM 622 C C . GLU A 1 85 ? -5.851 -7.987 -9.707 1.00 97.25 85 GLU A C 1
ATOM 624 O O . GLU A 1 85 ? -5.567 -7.863 -10.897 1.00 97.25 85 GLU A O 1
ATOM 629 N N . GLY A 1 86 ? -5.159 -8.817 -8.919 1.00 97.12 86 GLY A N 1
ATOM 630 C CA . GLY A 1 86 ? -4.050 -9.644 -9.383 1.00 97.12 86 GLY A CA 1
ATOM 631 C C . GLY A 1 86 ? -2.781 -8.854 -9.698 1.00 97.12 86 GLY A C 1
ATOM 632 O O . GLY A 1 86 ? -1.981 -9.324 -10.509 1.00 97.12 86 GLY A O 1
ATOM 633 N N . VAL A 1 87 ? -2.598 -7.682 -9.075 1.00 98.12 87 VAL A N 1
ATOM 634 C CA . VAL A 1 87 ? -1.449 -6.783 -9.288 1.00 98.12 87 VAL A CA 1
ATOM 635 C C . VAL A 1 87 ? -0.140 -7.438 -8.849 1.00 98.12 87 VAL A C 1
ATOM 637 O O . VAL A 1 87 ? 0.863 -7.391 -9.563 1.00 98.12 87 VAL A O 1
ATOM 640 N N . ALA A 1 88 ? -0.150 -8.079 -7.681 1.00 97.31 88 ALA A N 1
ATOM 641 C CA . ALA A 1 88 ? 1.010 -8.739 -7.100 1.00 97.31 88 ALA A CA 1
ATOM 642 C C . ALA A 1 88 ? 0.579 -9.869 -6.146 1.00 97.31 88 ALA A C 1
ATOM 644 O O . ALA A 1 88 ? -0.535 -9.840 -5.615 1.00 97.31 88 ALA A O 1
ATOM 645 N N . PRO A 1 89 ? 1.434 -10.883 -5.918 1.00 96.75 89 PRO A N 1
ATOM 646 C CA . PRO A 1 89 ? 1.172 -11.902 -4.909 1.00 96.75 89 PRO A CA 1
ATOM 647 C C . PRO A 1 89 ? 1.273 -11.323 -3.489 1.00 96.75 89 PRO A C 1
ATOM 649 O O . PRO A 1 89 ? 1.968 -10.338 -3.256 1.00 96.75 89 PRO A O 1
ATOM 652 N N . VAL A 1 90 ? 0.637 -12.005 -2.532 1.00 97.25 90 VAL A N 1
ATOM 653 C CA . VAL A 1 90 ? 0.597 -11.660 -1.095 1.00 97.25 90 VAL A CA 1
ATOM 654 C C . VAL A 1 90 ? 1.964 -11.217 -0.552 1.00 97.25 90 VAL A C 1
ATOM 656 O O . VAL A 1 90 ? 2.086 -10.107 -0.044 1.00 97.25 90 VAL A O 1
ATOM 659 N N . ALA A 1 91 ? 2.998 -12.050 -0.723 1.00 96.50 91 ALA A N 1
ATOM 660 C CA . ALA A 1 91 ? 4.337 -11.781 -0.192 1.00 96.50 91 ALA A CA 1
ATOM 661 C C . ALA A 1 91 ? 4.970 -10.505 -0.766 1.00 96.50 91 ALA A C 1
ATOM 663 O O . ALA A 1 91 ? 5.624 -9.766 -0.041 1.00 96.50 91 ALA A O 1
ATOM 664 N N . ALA A 1 92 ? 4.739 -10.224 -2.050 1.00 96.56 92 ALA A N 1
ATOM 665 C CA . ALA A 1 92 ? 5.271 -9.037 -2.708 1.00 96.56 92 ALA A CA 1
ATOM 666 C C . ALA A 1 92 ? 4.585 -7.753 -2.218 1.00 96.56 92 ALA A C 1
ATOM 668 O O . ALA A 1 92 ? 5.243 -6.731 -2.058 1.00 96.56 92 ALA A O 1
ATOM 669 N N . ILE A 1 93 ? 3.272 -7.799 -1.960 1.00 98.31 93 ILE A N 1
ATOM 670 C CA . ILE A 1 93 ? 2.536 -6.654 -1.405 1.00 98.31 93 ILE A CA 1
ATOM 671 C C . ILE A 1 93 ? 3.035 -6.334 0.007 1.00 98.31 93 ILE A C 1
ATOM 673 O O . ILE A 1 93 ? 3.316 -5.173 0.306 1.00 98.31 93 ILE A O 1
ATOM 677 N N . ASP A 1 94 ? 3.182 -7.355 0.853 1.00 98.00 94 ASP A N 1
ATOM 678 C CA . ASP A 1 94 ? 3.701 -7.186 2.211 1.00 98.00 94 ASP A CA 1
ATOM 679 C C . ASP A 1 94 ? 5.140 -6.655 2.211 1.00 98.00 94 ASP A C 1
ATOM 681 O O . ASP A 1 94 ? 5.444 -5.722 2.953 1.00 98.00 94 ASP A O 1
ATOM 685 N N . GLU A 1 95 ? 6.011 -7.199 1.356 1.00 96.00 95 GLU A N 1
ATOM 686 C CA . GLU A 1 95 ? 7.404 -6.765 1.221 1.00 96.00 95 GLU A CA 1
ATOM 687 C C . GLU A 1 95 ? 7.507 -5.306 0.759 1.00 96.00 95 GLU A C 1
ATOM 689 O O . GLU A 1 95 ? 8.189 -4.511 1.402 1.00 96.00 95 GLU A O 1
ATOM 694 N N . VAL A 1 96 ? 6.773 -4.915 -0.289 1.00 97.69 96 VAL A N 1
ATOM 695 C CA . VAL A 1 96 ? 6.772 -3.531 -0.792 1.00 97.69 96 VAL A CA 1
ATOM 696 C C . VAL A 1 96 ? 6.271 -2.548 0.269 1.00 97.69 96 VAL A C 1
ATOM 698 O O . VAL A 1 96 ? 6.851 -1.477 0.436 1.00 97.69 96 VAL A O 1
ATOM 701 N N . LEU A 1 97 ? 5.227 -2.891 1.027 1.00 98.25 97 LEU A N 1
ATOM 702 C CA . LEU A 1 97 ? 4.714 -2.005 2.076 1.00 98.25 97 LEU A CA 1
ATOM 703 C C . LEU A 1 97 ? 5.642 -1.948 3.301 1.00 98.25 97 LEU A C 1
ATOM 705 O O . LEU A 1 97 ? 5.808 -0.883 3.896 1.00 98.25 97 LEU A O 1
ATOM 709 N N . ARG A 1 98 ? 6.285 -3.054 3.678 1.00 97.06 98 ARG A N 1
ATOM 710 C CA . ARG A 1 98 ? 7.204 -3.083 4.824 1.00 97.06 98 ARG A CA 1
ATOM 711 C C . ARG A 1 98 ? 8.542 -2.412 4.516 1.00 97.06 98 ARG A C 1
ATOM 713 O O . ARG A 1 98 ? 9.004 -1.532 5.250 1.00 97.06 98 ARG A O 1
ATOM 720 N N . GLU A 1 99 ? 9.174 -2.831 3.428 1.00 95.81 99 GLU A N 1
ATOM 721 C CA . GLU A 1 99 ? 10.518 -2.390 3.073 1.00 95.81 99 GLU A CA 1
ATOM 722 C C . GLU A 1 99 ? 10.498 -1.079 2.287 1.00 95.81 99 GLU A C 1
ATOM 724 O O . GLU A 1 99 ? 11.289 -0.190 2.588 1.00 95.81 99 GLU A O 1
ATOM 729 N N . GLY A 1 100 ? 9.551 -0.912 1.359 1.00 94.56 100 GLY A N 1
ATOM 730 C CA . GLY A 1 100 ? 9.426 0.300 0.544 1.00 94.56 100 GLY A CA 1
ATOM 731 C C . GLY A 1 100 ? 8.705 1.441 1.262 1.00 94.56 100 GLY A C 1
ATOM 732 O O . GLY A 1 100 ? 9.214 2.553 1.304 1.00 94.56 100 GLY A O 1
ATOM 733 N N . ALA A 1 101 ? 7.541 1.186 1.866 1.00 96.31 101 ALA A N 1
ATOM 734 C CA . ALA A 1 101 ? 6.758 2.237 2.538 1.00 96.31 101 ALA A CA 1
ATOM 735 C C . ALA A 1 101 ? 7.048 2.385 4.046 1.00 96.31 101 ALA A C 1
ATOM 737 O O . ALA A 1 101 ? 6.520 3.288 4.693 1.00 96.31 101 ALA A O 1
ATOM 738 N N . GLY A 1 102 ? 7.873 1.508 4.628 1.00 95.56 102 GLY A N 1
ATOM 739 C CA . GLY A 1 102 ? 8.302 1.621 6.026 1.00 95.56 102 GLY A CA 1
ATOM 740 C C . GLY A 1 102 ? 7.284 1.163 7.071 1.00 95.56 102 GLY A C 1
ATOM 741 O O . GLY A 1 102 ? 7.472 1.425 8.262 1.00 95.56 102 GLY A O 1
ATOM 742 N N . PHE A 1 103 ? 6.219 0.459 6.674 1.00 95.62 103 PHE A N 1
ATOM 743 C CA . PHE A 1 103 ? 5.319 -0.159 7.646 1.00 95.62 103 PHE A CA 1
ATOM 744 C C . PHE A 1 103 ? 6.054 -1.245 8.441 1.00 95.62 103 PHE A C 1
ATOM 746 O O . PHE A 1 103 ? 6.901 -1.961 7.922 1.00 95.62 103 PHE A O 1
ATOM 753 N N . ARG A 1 104 ? 5.711 -1.418 9.721 1.00 93.25 104 ARG A N 1
ATOM 754 C CA . ARG A 1 104 ? 6.351 -2.435 10.578 1.00 93.25 104 ARG A CA 1
ATOM 755 C C . ARG A 1 104 ? 6.071 -3.874 10.121 1.00 93.25 104 ARG A C 1
ATOM 757 O O . ARG A 1 104 ? 6.857 -4.772 10.408 1.00 93.25 104 ARG A O 1
ATOM 764 N N . MET A 1 105 ? 4.920 -4.095 9.498 1.00 94.38 105 MET A N 1
ATOM 765 C CA . MET A 1 105 ? 4.404 -5.402 9.103 1.00 94.38 105 MET A CA 1
ATOM 766 C C . MET A 1 105 ? 3.510 -5.222 7.880 1.00 94.38 105 MET A C 1
ATOM 768 O O . MET A 1 105 ? 2.817 -4.205 7.778 1.00 94.38 105 MET A O 1
ATOM 772 N N . GLY A 1 106 ? 3.519 -6.200 6.976 1.00 97.00 106 GLY A N 1
ATOM 773 C CA . GLY A 1 106 ? 2.628 -6.187 5.825 1.00 97.00 106 GLY A CA 1
ATOM 774 C C . GLY A 1 106 ? 1.155 -6.392 6.216 1.00 97.00 106 GLY A C 1
ATOM 775 O O . GLY A 1 106 ? 0.858 -6.944 7.282 1.00 97.00 106 GLY A O 1
ATOM 776 N N . PRO A 1 107 ? 0.198 -5.941 5.391 1.00 97.31 107 PRO A N 1
ATOM 777 C CA . PRO A 1 107 ? -1.228 -6.109 5.663 1.00 97.31 107 PRO A CA 1
ATOM 778 C C . PRO A 1 107 ? -1.653 -7.578 5.793 1.00 97.31 107 PRO A C 1
ATOM 780 O O . PRO A 1 107 ? -2.508 -7.880 6.628 1.00 97.31 107 PRO A O 1
ATOM 783 N N . PHE A 1 108 ? -1.079 -8.503 5.018 1.00 98.06 108 PHE A N 1
ATOM 784 C CA . PHE A 1 108 ? -1.472 -9.914 5.070 1.00 98.06 108 PHE A CA 1
ATOM 785 C C . PHE A 1 108 ? -0.848 -10.650 6.255 1.00 98.06 108 PHE A C 1
ATOM 787 O O . PHE A 1 108 ? -1.538 -11.423 6.920 1.00 98.06 108 PHE A O 1
ATOM 794 N N . GLU A 1 109 ? 0.407 -10.343 6.589 1.00 96.81 109 GLU A N 1
ATOM 795 C CA . GLU A 1 109 ? 1.026 -10.734 7.861 1.00 96.81 109 GLU A CA 1
ATOM 796 C C . GLU A 1 109 ? 0.177 -10.270 9.056 1.00 96.81 109 GLU A C 1
ATOM 798 O O . GLU A 1 109 ? -0.061 -11.039 9.991 1.00 96.81 109 GLU A O 1
ATOM 803 N N . LEU A 1 110 ? -0.336 -9.036 9.009 1.00 95.50 110 LEU A N 1
ATOM 804 C CA . LEU A 1 110 ? -1.199 -8.489 10.053 1.00 95.50 110 LEU A CA 1
ATOM 805 C C . LEU A 1 110 ? -2.554 -9.209 10.125 1.00 95.50 110 LEU A C 1
ATOM 807 O O . LEU A 1 110 ? -3.015 -9.522 11.226 1.00 95.50 110 LEU A O 1
ATOM 811 N N . PHE A 1 111 ? -3.184 -9.504 8.982 1.00 97.06 111 PHE A N 1
ATOM 812 C CA . PHE A 1 111 ? -4.413 -10.303 8.943 1.00 97.06 111 PHE A CA 1
ATOM 813 C C . PHE A 1 111 ? -4.214 -11.685 9.561 1.00 97.06 111 PHE A C 1
ATOM 815 O O . PHE A 1 111 ? -5.062 -12.127 10.335 1.00 97.06 111 PHE A O 1
ATOM 822 N N . ASP A 1 112 ? -3.098 -12.350 9.271 1.00 97.50 112 ASP A N 1
ATOM 823 C CA . ASP A 1 112 ? -2.822 -13.681 9.805 1.00 97.50 112 ASP A CA 1
ATOM 824 C C . ASP A 1 112 ? -2.421 -13.660 11.286 1.00 97.50 112 ASP A C 1
ATOM 826 O O . ASP A 1 112 ? -2.680 -14.630 12.007 1.00 97.50 112 ASP A O 1
ATOM 830 N N . LEU A 1 113 ? -1.809 -12.569 11.754 1.00 94.94 113 LEU A N 1
ATOM 831 C CA . LEU A 1 113 ? -1.484 -12.363 13.164 1.00 94.94 113 LEU A CA 1
ATOM 832 C C . LEU A 1 113 ? -2.743 -12.139 14.012 1.00 94.94 113 LEU A C 1
ATOM 834 O O . LEU A 1 113 ? -2.867 -12.730 15.084 1.00 94.94 113 LEU A O 1
ATOM 838 N N . VAL A 1 114 ? -3.658 -11.280 13.548 1.00 93.88 114 VAL A N 1
ATOM 839 C CA . VAL A 1 114 ? -4.918 -10.962 14.248 1.00 93.88 114 VAL A CA 1
ATOM 840 C C . VAL A 1 114 ? -5.922 -12.109 14.117 1.00 93.88 114 VAL A C 1
ATOM 842 O O . VAL A 1 114 ? -6.558 -12.513 15.092 1.00 93.88 114 VAL A O 1
ATOM 845 N N . GLY A 1 115 ? -6.029 -12.649 12.910 1.00 95.88 115 GLY A N 1
ATOM 846 C CA . GLY A 1 115 ? -6.902 -13.740 12.524 1.00 95.88 115 GLY A CA 1
ATOM 847 C C . GLY A 1 115 ? -8.199 -13.295 11.849 1.00 95.88 115 GLY A C 1
ATOM 848 O O . GLY A 1 115 ? -8.858 -12.338 12.262 1.00 95.88 115 GLY A O 1
ATOM 849 N N . LEU A 1 116 ? -8.588 -14.013 10.790 1.00 96.19 116 LEU A N 1
ATOM 850 C CA . LEU A 1 116 ? -9.693 -13.605 9.910 1.00 96.19 116 LEU A CA 1
ATOM 851 C C . LEU A 1 116 ? -11.082 -13.679 10.551 1.00 96.19 116 LEU A C 1
ATOM 853 O O . LEU A 1 116 ? -11.963 -12.906 10.185 1.00 96.19 116 LEU A O 1
ATOM 857 N N . ASP A 1 117 ? -11.276 -14.565 11.520 1.00 95.56 117 ASP A N 1
ATOM 858 C CA . ASP A 1 117 ? -12.482 -14.648 12.353 1.00 95.56 117 ASP A CA 1
ATOM 859 C C . ASP A 1 117 ? -12.676 -13.421 13.255 1.00 95.56 117 ASP A C 1
ATOM 861 O O . ASP A 1 117 ? -13.790 -13.167 13.704 1.00 95.56 117 ASP A O 1
ATOM 865 N N . VAL A 1 118 ? -11.624 -12.632 13.487 1.00 94.56 118 VAL A N 1
ATOM 866 C CA . VAL A 1 118 ? -11.706 -11.335 14.168 1.00 94.56 118 VAL A CA 1
ATOM 867 C C . VAL A 1 118 ? -11.764 -10.206 13.144 1.00 94.56 118 VAL A C 1
ATOM 869 O O . VAL A 1 118 ? -12.647 -9.349 13.204 1.00 94.56 118 VAL A O 1
ATOM 872 N N . SER A 1 119 ? -10.842 -10.203 12.179 1.00 94.12 119 SER A N 1
ATOM 873 C CA . SER A 1 119 ? -10.709 -9.109 11.219 1.00 94.12 119 SER A CA 1
ATOM 874 C C . SER A 1 119 ? -11.944 -8.942 10.334 1.00 94.12 119 SER A C 1
ATOM 876 O O . SER A 1 119 ? -12.418 -7.817 10.180 1.00 94.12 119 SER A O 1
ATOM 878 N N . LEU A 1 120 ? -12.496 -10.025 9.773 1.00 95.50 120 LEU A N 1
ATOM 879 C CA . LEU A 1 120 ? -13.617 -9.919 8.836 1.00 95.50 120 LEU A CA 1
ATOM 880 C C . LEU A 1 120 ? -14.899 -9.388 9.505 1.00 95.50 120 LEU A C 1
ATOM 882 O O . LEU A 1 120 ? -15.450 -8.420 8.979 1.00 95.50 120 LEU A O 1
ATOM 886 N N . PRO A 1 121 ? -15.373 -9.916 10.654 1.00 95.00 121 PRO A N 1
ATOM 887 C CA . PRO A 1 121 ? -16.548 -9.350 11.320 1.00 95.00 121 PRO A CA 1
ATOM 888 C C . PRO A 1 121 ? -16.381 -7.875 11.690 1.00 95.00 121 PRO A C 1
ATOM 890 O O . PRO A 1 121 ? -17.327 -7.101 11.550 1.00 95.00 121 PRO A O 1
ATOM 893 N N . VAL A 1 122 ? -15.177 -7.458 12.103 1.00 92.00 122 VAL A N 1
ATOM 894 C CA . VAL A 1 122 ? -14.875 -6.044 12.376 1.00 92.00 122 VAL A CA 1
ATOM 895 C C . VAL A 1 122 ? -14.994 -5.203 11.105 1.00 92.00 122 VAL A C 1
ATOM 897 O O . VAL A 1 122 ? -15.627 -4.150 11.134 1.00 92.00 122 VAL A O 1
ATOM 900 N N . MET A 1 123 ? -14.437 -5.662 9.982 1.00 94.69 123 MET A N 1
ATOM 901 C CA . MET A 1 123 ? -14.554 -4.956 8.702 1.00 94.69 123 MET A CA 1
ATOM 902 C C . MET A 1 123 ? -16.015 -4.847 8.242 1.00 94.69 123 MET A C 1
ATOM 904 O O . MET A 1 123 ? -16.450 -3.769 7.850 1.00 94.69 123 MET A O 1
ATOM 908 N N . GLU A 1 124 ? -16.796 -5.928 8.337 1.00 95.12 124 GLU A N 1
ATOM 909 C CA . GLU A 1 124 ? -18.225 -5.906 7.994 1.00 95.12 124 GLU A CA 1
ATOM 910 C C . GLU A 1 124 ? -19.037 -4.991 8.916 1.00 95.12 124 GLU A C 1
ATOM 912 O O . GLU A 1 124 ? -19.942 -4.296 8.454 1.00 95.12 124 GLU A O 1
ATOM 917 N N . SER A 1 125 ? -18.720 -4.978 10.213 1.00 93.19 125 SER A N 1
ATOM 918 C CA . SER A 1 125 ? -19.354 -4.084 11.181 1.00 93.19 125 SER A CA 1
ATOM 919 C C . SER A 1 125 ? -19.114 -2.623 10.814 1.00 93.19 125 SER A C 1
ATOM 921 O O . SER A 1 125 ? -20.072 -1.861 10.740 1.00 93.19 125 SER A O 1
ATOM 923 N N . ILE A 1 126 ? -17.860 -2.239 10.552 1.00 91.06 126 ILE A N 1
ATOM 924 C CA . ILE A 1 126 ? -17.506 -0.867 10.159 1.00 91.06 126 ILE A CA 1
ATOM 925 C C . ILE A 1 126 ? -18.204 -0.482 8.853 1.00 91.06 126 ILE A C 1
ATOM 927 O O . ILE A 1 126 ? -18.814 0.580 8.780 1.00 91.06 126 ILE A O 1
ATOM 931 N N . TYR A 1 127 ? -18.187 -1.363 7.850 1.00 94.19 127 TYR A N 1
ATOM 932 C CA . TYR A 1 127 ? -18.856 -1.118 6.573 1.00 94.19 127 TYR A CA 1
ATOM 933 C C . TYR A 1 127 ? -20.355 -0.825 6.747 1.00 94.19 127 TYR A C 1
ATOM 935 O O . TYR A 1 127 ? -20.858 0.153 6.203 1.00 94.19 127 TYR A O 1
ATOM 943 N N . ARG A 1 128 ? -21.062 -1.613 7.570 1.00 95.12 128 ARG A N 1
ATOM 944 C CA . ARG A 1 128 ? -22.487 -1.384 7.873 1.00 95.12 128 ARG A CA 1
ATOM 945 C C . ARG A 1 128 ? -22.720 -0.120 8.708 1.00 95.12 128 ARG A C 1
ATOM 947 O O . ARG A 1 128 ? -23.710 0.568 8.492 1.00 95.12 128 ARG A O 1
ATOM 954 N N . GLN A 1 129 ? -21.825 0.195 9.648 1.00 91.50 129 GLN A N 1
ATOM 955 C CA . GLN A 1 129 ? -21.918 1.401 10.487 1.00 91.50 129 GLN A CA 1
ATOM 956 C C . GLN A 1 129 ? -21.760 2.697 9.684 1.00 91.50 129 GLN A C 1
ATOM 958 O O . GLN A 1 129 ? -22.353 3.706 10.052 1.00 91.50 129 GLN A O 1
ATOM 963 N N . TYR A 1 130 ? -21.018 2.652 8.577 1.00 90.50 130 TYR A N 1
ATOM 964 C CA . TYR A 1 130 ? -20.894 3.743 7.608 1.00 90.50 130 TYR A CA 1
ATOM 965 C C . TYR A 1 130 ? -21.858 3.602 6.422 1.00 90.50 130 TYR A C 1
ATOM 967 O O . TYR A 1 130 ? -21.566 4.082 5.331 1.00 90.50 130 TYR A O 1
ATOM 975 N N . TYR A 1 131 ? -22.999 2.933 6.619 1.00 93.31 131 TYR A N 1
ATOM 976 C CA . TYR A 1 131 ? -24.055 2.796 5.610 1.00 93.31 131 TYR A CA 1
ATOM 977 C C . TYR A 1 131 ? -23.548 2.304 4.249 1.00 93.31 131 TYR A C 1
ATOM 979 O O . TYR A 1 131 ? -23.952 2.802 3.204 1.00 93.31 131 TYR A O 1
ATOM 987 N N . GLU A 1 132 ? -22.661 1.309 4.275 1.00 95.38 132 GLU A N 1
ATOM 988 C CA . GLU A 1 132 ? -22.157 0.631 3.080 1.00 95.38 132 GLU A CA 1
ATOM 989 C C . GLU A 1 132 ? -21.295 1.514 2.156 1.00 95.38 132 GLU A C 1
ATOM 991 O O . GLU A 1 132 ? -21.120 1.205 0.972 1.00 95.38 132 GLU A O 1
ATOM 996 N N . GLU A 1 133 ? -20.680 2.562 2.714 1.00 93.19 133 GLU A N 1
ATOM 997 C CA . GLU A 1 133 ? -19.718 3.426 2.026 1.00 93.19 133 GLU A CA 1
ATOM 998 C C . GLU A 1 133 ? -18.599 2.597 1.342 1.00 93.19 133 GLU A C 1
ATOM 1000 O O . GLU A 1 133 ? -17.862 1.861 2.021 1.00 93.19 133 GLU A O 1
ATOM 1005 N N . PRO A 1 134 ? -18.421 2.711 0.005 1.00 92.19 134 PRO A N 1
ATOM 1006 C CA . PRO A 1 134 ? -17.535 1.843 -0.773 1.00 92.19 134 PRO A CA 1
ATOM 1007 C C . PRO A 1 134 ? -16.092 1.748 -0.271 1.00 92.19 134 PRO A C 1
ATOM 1009 O O . PRO A 1 134 ? -15.479 0.686 -0.403 1.00 92.19 134 PRO A O 1
ATOM 1012 N N . ARG A 1 135 ? -15.549 2.811 0.337 1.00 90.31 135 ARG A N 1
ATOM 1013 C CA . ARG A 1 135 ? -14.161 2.831 0.832 1.00 90.31 135 ARG A CA 1
ATOM 1014 C C . ARG A 1 135 ? -13.896 1.856 1.988 1.00 90.31 135 ARG A C 1
ATOM 1016 O O . ARG A 1 135 ? -12.748 1.491 2.212 1.00 90.31 135 ARG A O 1
ATOM 1023 N N . TYR A 1 136 ? -14.931 1.409 2.708 1.00 92.75 136 TYR A N 1
ATOM 1024 C CA . TYR A 1 136 ? -14.796 0.423 3.793 1.00 92.75 136 TYR A CA 1
ATOM 1025 C C . TYR A 1 136 ? -15.177 -1.000 3.372 1.00 92.75 136 TYR A C 1
ATOM 1027 O O . TYR A 1 136 ? -15.178 -1.907 4.207 1.00 92.75 136 TYR A O 1
ATOM 1035 N N . ARG A 1 137 ? -15.528 -1.212 2.098 1.00 94.62 137 ARG A N 1
ATOM 1036 C CA . ARG A 1 137 ? -16.053 -2.489 1.610 1.00 94.62 137 ARG A CA 1
ATOM 1037 C C . ARG A 1 137 ? -15.035 -3.627 1.814 1.00 94.62 137 ARG A C 1
ATOM 1039 O O . ARG A 1 137 ? -13.951 -3.579 1.230 1.00 94.62 137 ARG A O 1
ATOM 1046 N N . PRO A 1 138 ? -15.373 -4.693 2.568 1.00 94.75 138 PRO A N 1
ATOM 1047 C CA . PRO A 1 138 ? -14.513 -5.867 2.701 1.00 94.75 138 PRO A CA 1
ATOM 1048 C C . PRO A 1 138 ? -14.380 -6.636 1.379 1.00 94.75 138 PRO A C 1
ATOM 1050 O O . PRO A 1 138 ? -15.262 -6.583 0.520 1.00 94.75 138 PRO A O 1
ATOM 1053 N N . HIS A 1 139 ? -13.307 -7.413 1.227 1.00 96.56 139 HIS A N 1
ATOM 1054 C CA . HIS A 1 139 ? -13.097 -8.221 0.024 1.00 96.56 139 HIS A CA 1
ATOM 1055 C C . HIS A 1 139 ? -13.745 -9.619 0.146 1.00 96.56 139 HIS A C 1
ATOM 1057 O O . HIS A 1 139 ? -13.531 -10.290 1.162 1.00 96.56 139 HIS A O 1
ATOM 1063 N N . PRO A 1 140 ? -14.471 -10.124 -0.878 1.00 95.75 140 PRO A N 1
ATOM 1064 C CA . PRO A 1 140 ? -15.154 -11.427 -0.828 1.00 95.75 140 PRO A CA 1
ATOM 1065 C C . PRO A 1 140 ? -14.248 -12.624 -0.505 1.00 95.75 140 PRO A C 1
ATOM 1067 O O . PRO A 1 140 ? -14.698 -13.582 0.126 1.00 95.75 140 PRO A O 1
ATOM 1070 N N . LEU A 1 141 ? -12.967 -12.548 -0.886 1.00 96.38 141 LEU A N 1
ATOM 1071 C CA . LEU A 1 141 ? -11.945 -13.555 -0.563 1.00 96.38 141 LEU A CA 1
ATOM 1072 C C . LEU A 1 141 ? -11.918 -13.897 0.933 1.00 96.38 141 LEU A C 1
ATOM 1074 O O . LEU A 1 141 ? -11.784 -15.063 1.292 1.00 96.38 141 LEU A O 1
ATOM 1078 N N . LEU A 1 142 ? -12.099 -12.906 1.810 1.00 97.00 142 LEU A N 1
ATOM 1079 C CA . LEU A 1 142 ? -12.035 -13.124 3.253 1.00 97.00 142 LEU A CA 1
ATOM 1080 C C . LEU A 1 142 ? -13.122 -14.089 3.742 1.00 97.00 142 LEU A C 1
ATOM 1082 O O . LEU A 1 142 ? -12.848 -14.930 4.594 1.00 97.00 142 LEU A O 1
ATOM 1086 N N . ARG A 1 143 ? -14.337 -14.025 3.175 1.00 96.31 143 ARG A N 1
ATOM 1087 C CA . ARG A 1 143 ? -15.417 -14.973 3.507 1.00 96.31 143 ARG A CA 1
ATOM 1088 C C . ARG A 1 143 ? -15.077 -16.388 3.058 1.00 96.31 143 ARG A C 1
ATOM 1090 O O . ARG A 1 143 ? -15.337 -17.332 3.796 1.00 96.31 143 ARG A O 1
ATOM 1097 N N . GLN A 1 144 ? -14.484 -16.532 1.873 1.00 97.00 144 GLN A N 1
ATOM 1098 C CA . GLN A 1 144 ? -14.054 -17.834 1.358 1.00 97.00 144 GLN A CA 1
ATOM 1099 C C . GLN A 1 144 ? -12.954 -18.438 2.239 1.00 97.00 144 GLN A C 1
ATOM 1101 O O . GLN A 1 144 ? -13.016 -19.615 2.583 1.00 97.00 144 GLN A O 1
ATOM 1106 N N . MET A 1 145 ? -11.975 -17.629 2.651 1.00 97.69 145 MET A N 1
ATOM 1107 C CA . MET A 1 145 ? -10.900 -18.059 3.549 1.00 97.69 145 MET A CA 1
ATOM 1108 C C . MET A 1 145 ? -11.426 -18.438 4.935 1.00 97.69 145 MET A C 1
ATOM 1110 O O . MET A 1 145 ? -11.042 -19.482 5.461 1.00 97.69 145 MET A O 1
ATOM 1114 N N . LEU A 1 146 ? -12.344 -17.641 5.494 1.00 96.62 146 LEU A N 1
ATOM 1115 C CA . LEU A 1 146 ? -12.992 -17.933 6.772 1.00 96.62 146 LEU A CA 1
ATOM 1116 C C . LEU A 1 146 ? -13.776 -19.253 6.713 1.00 96.62 146 LEU A C 1
ATOM 1118 O O . LEU A 1 146 ? -13.600 -20.106 7.579 1.00 96.62 146 LEU A O 1
ATOM 1122 N N . ALA A 1 147 ? -14.580 -19.456 5.664 1.00 96.94 147 ALA A N 1
ATOM 1123 C CA . ALA A 1 147 ? -15.327 -20.698 5.446 1.00 96.94 147 ALA A CA 1
ATOM 1124 C C . ALA A 1 147 ? -14.407 -21.919 5.266 1.00 96.94 147 ALA A C 1
ATOM 1126 O O . ALA A 1 147 ? -14.763 -23.026 5.660 1.00 96.94 147 ALA A O 1
ATOM 1127 N N . ALA A 1 148 ? -13.209 -21.715 4.715 1.00 97.25 148 ALA A N 1
ATOM 1128 C CA . ALA A 1 148 ? -12.180 -22.742 4.583 1.00 97.25 148 ALA A CA 1
ATOM 1129 C C . ALA A 1 148 ? -11.343 -22.959 5.863 1.00 97.25 148 ALA A C 1
ATOM 1131 O O . ALA A 1 148 ? -10.365 -23.703 5.819 1.00 97.25 148 ALA A O 1
ATOM 1132 N N . GLY A 1 149 ? -11.666 -22.296 6.981 1.00 96.69 149 GLY A N 1
ATOM 1133 C CA . GLY A 1 149 ? -10.922 -22.414 8.241 1.00 96.69 149 GLY A CA 1
ATOM 1134 C C . GLY A 1 149 ? -9.510 -21.818 8.202 1.00 96.69 149 GLY A C 1
ATOM 1135 O O . GLY A 1 149 ? -8.682 -22.136 9.054 1.00 96.69 149 GLY A O 1
ATOM 1136 N N . ARG A 1 150 ? -9.210 -20.956 7.222 1.00 97.44 150 ARG A N 1
ATOM 1137 C CA . ARG A 1 150 ? -7.903 -20.303 7.066 1.00 97.44 150 ARG A CA 1
ATOM 1138 C C . ARG A 1 150 ? -7.849 -19.028 7.900 1.00 97.44 150 ARG A C 1
ATOM 1140 O O . ARG A 1 150 ? -7.964 -17.928 7.373 1.00 97.44 150 ARG A O 1
ATOM 1147 N N . LEU A 1 151 ? -7.738 -19.191 9.214 1.00 96.81 151 LEU A N 1
ATOM 1148 C CA . LEU A 1 151 ? -7.820 -18.106 10.192 1.00 96.81 151 LEU A CA 1
ATOM 1149 C C . LEU A 1 151 ? -6.492 -17.382 10.433 1.00 96.81 151 LEU A C 1
ATOM 1151 O O . LEU A 1 151 ? -6.467 -16.497 11.279 1.00 96.81 151 LEU A O 1
ATOM 1155 N N . GLY A 1 152 ? -5.403 -17.751 9.757 1.00 96.38 152 GLY A N 1
ATOM 1156 C CA . GLY A 1 152 ? -4.077 -17.178 9.987 1.00 96.38 152 GLY A CA 1
ATOM 1157 C C . GLY A 1 152 ? -3.184 -18.072 10.839 1.00 96.38 152 GLY A C 1
ATOM 1158 O O . GLY A 1 152 ? -3.277 -19.303 10.806 1.00 96.38 152 GLY A O 1
ATOM 1159 N N . ARG A 1 153 ? -2.305 -17.454 11.632 1.00 95.62 153 ARG A N 1
ATOM 1160 C CA . ARG A 1 153 ? -1.261 -18.151 12.397 1.00 95.62 153 ARG A CA 1
ATOM 1161 C C . ARG A 1 153 ? -1.826 -19.198 13.355 1.00 95.62 153 ARG A C 1
ATOM 1163 O O . ARG A 1 153 ? -1.272 -20.288 13.470 1.00 95.62 153 ARG A O 1
ATOM 1170 N N . LYS A 1 154 ? -2.947 -18.897 14.016 1.00 94.31 154 LYS A N 1
ATOM 1171 C CA . LYS A 1 154 ? -3.569 -19.788 15.013 1.00 94.31 154 LYS A CA 1
ATOM 1172 C C . LYS A 1 154 ? -4.161 -21.076 14.436 1.00 94.31 154 LYS A C 1
ATOM 1174 O O . LYS A 1 154 ? -4.327 -22.035 15.178 1.00 94.31 154 LYS A O 1
ATOM 1179 N N . SER A 1 155 ? -4.477 -21.104 13.141 1.00 95.31 155 SER A N 1
ATOM 11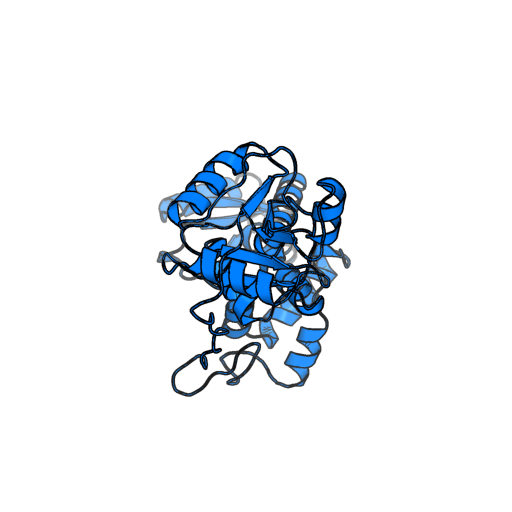80 C CA . SER A 1 155 ? -4.960 -22.301 12.439 1.00 95.31 155 SER A CA 1
ATOM 1181 C C . SER A 1 155 ? -3.878 -22.946 11.568 1.00 95.31 155 SER A C 1
ATOM 1183 O O . SER A 1 155 ? -4.186 -23.828 10.773 1.00 95.31 155 SER A O 1
ATOM 1185 N N . GLY A 1 156 ? -2.622 -22.487 11.660 1.00 95.44 156 GLY A N 1
ATOM 1186 C CA . GLY A 1 156 ? -1.518 -22.957 10.815 1.00 95.44 156 GLY A CA 1
ATOM 1187 C C . GLY A 1 156 ? -1.577 -22.467 9.360 1.00 95.44 156 GLY A C 1
ATOM 1188 O O . GLY A 1 156 ? -0.682 -22.760 8.568 1.00 95.44 156 GLY A O 1
ATOM 1189 N N . GLN A 1 157 ? -2.615 -21.719 8.976 1.00 96.81 157 GLN A N 1
ATOM 1190 C CA . GLN A 1 157 ? -2.789 -21.227 7.613 1.00 96.81 157 GLN A CA 1
ATOM 1191 C C . GLN A 1 157 ? -3.775 -20.056 7.545 1.00 96.81 157 GLN A C 1
ATOM 1193 O O . GLN A 1 157 ? -4.886 -20.139 8.071 1.00 96.81 157 GLN A O 1
ATOM 1198 N N . GLY A 1 158 ? -3.393 -19.012 6.816 1.00 96.44 158 GLY A N 1
ATOM 1199 C CA . GLY A 1 158 ? -4.231 -17.893 6.390 1.00 96.44 158 GLY A CA 1
ATOM 1200 C C . GLY A 1 158 ? -3.849 -17.468 4.975 1.00 96.44 158 GLY A C 1
ATOM 1201 O O . GLY A 1 158 ? -3.990 -18.261 4.037 1.00 96.44 158 GLY A O 1
ATOM 1202 N N . PHE A 1 159 ? -3.351 -16.242 4.828 1.00 97.19 159 PHE A N 1
ATOM 1203 C CA . PHE A 1 159 ? -2.655 -15.781 3.623 1.00 97.19 159 PHE A CA 1
ATOM 1204 C C . PHE A 1 159 ? -1.306 -16.481 3.438 1.00 97.19 159 PHE A C 1
ATOM 1206 O O . PHE A 1 159 ? -0.919 -16.795 2.312 1.00 97.19 159 PHE A O 1
ATOM 1213 N N . TYR A 1 160 ? -0.640 -16.796 4.545 1.00 97.44 160 TYR A N 1
ATOM 1214 C CA . TYR A 1 160 ? 0.571 -17.599 4.595 1.00 97.44 160 TYR A CA 1
ATOM 1215 C C . TYR A 1 160 ? 0.309 -18.981 5.190 1.00 97.44 160 TYR A C 1
ATOM 1217 O O . TYR A 1 160 ? -0.731 -19.263 5.791 1.00 97.44 160 TYR A O 1
ATOM 1225 N N . ARG A 1 161 ? 1.284 -19.874 5.015 1.00 96.25 161 ARG A N 1
ATOM 1226 C CA . ARG A 1 161 ? 1.345 -21.151 5.730 1.00 96.25 161 ARG A CA 1
ATOM 1227 C C . ARG A 1 161 ? 2.252 -20.999 6.941 1.00 96.25 161 ARG A C 1
ATOM 1229 O O . ARG A 1 161 ? 3.294 -20.357 6.841 1.00 96.25 161 ARG A O 1
ATOM 1236 N N . TYR A 1 162 ? 1.870 -21.632 8.041 1.00 95.25 162 TYR A N 1
ATOM 1237 C CA . TYR A 1 162 ? 2.633 -21.650 9.280 1.00 95.25 162 TYR A CA 1
ATOM 1238 C C . TYR A 1 162 ? 2.897 -23.093 9.709 1.00 95.25 162 TYR A C 1
ATOM 1240 O O . TYR A 1 162 ? 2.007 -23.940 9.646 1.00 95.25 162 TYR A O 1
ATOM 1248 N N . ASP A 1 163 ? 4.120 -23.368 10.143 1.00 91.75 163 ASP A N 1
ATOM 1249 C CA . ASP A 1 163 ? 4.542 -24.651 10.696 1.00 91.75 163 ASP A CA 1
ATOM 1250 C C . ASP A 1 163 ? 5.162 -24.471 12.095 1.00 91.75 163 ASP A C 1
ATOM 1252 O O . ASP A 1 163 ? 5.091 -23.394 12.694 1.00 91.75 163 ASP A O 1
ATOM 1256 N N . GLY A 1 164 ? 5.751 -25.538 12.646 1.00 80.19 164 GLY A N 1
ATOM 1257 C CA . GLY A 1 164 ? 6.385 -25.514 13.969 1.00 80.19 164 GLY A CA 1
ATOM 1258 C C . GLY A 1 164 ? 7.557 -24.529 14.106 1.00 80.19 164 GLY A C 1
ATOM 1259 O O . GLY A 1 164 ? 7.933 -24.215 15.232 1.00 80.19 164 GLY A O 1
ATOM 1260 N N . ALA A 1 165 ? 8.111 -24.023 12.998 1.00 80.62 165 ALA A N 1
ATOM 1261 C CA . ALA A 1 165 ? 9.190 -23.037 12.967 1.00 80.62 165 ALA A CA 1
ATOM 1262 C C . ALA A 1 165 ? 8.697 -21.598 12.701 1.00 80.62 165 ALA A C 1
ATOM 1264 O O . ALA A 1 165 ? 9.474 -20.654 12.843 1.00 80.62 165 ALA A O 1
ATOM 1265 N N . GLY A 1 166 ? 7.417 -21.402 12.367 1.00 86.12 166 GLY A N 1
ATOM 1266 C CA . GLY A 1 166 ? 6.827 -20.089 12.106 1.00 86.12 166 GLY A CA 1
ATOM 1267 C C . GLY A 1 166 ? 6.221 -19.988 10.711 1.00 86.12 166 GLY A C 1
ATOM 1268 O O . GLY A 1 166 ? 5.604 -20.929 10.227 1.00 86.12 166 GLY A O 1
ATOM 1269 N N . GLN A 1 167 ? 6.317 -18.815 10.084 1.00 89.38 167 GLN A N 1
ATOM 1270 C CA . GLN A 1 167 ? 5.837 -18.614 8.715 1.00 89.38 167 GLN A CA 1
ATOM 1271 C C . GLN A 1 167 ? 6.735 -19.373 7.735 1.00 89.38 167 GLN A C 1
ATOM 1273 O O . GLN A 1 167 ? 7.949 -19.177 7.729 1.00 89.38 167 GLN A O 1
ATOM 1278 N N . VAL A 1 168 ? 6.138 -20.206 6.884 1.00 87.62 168 VAL A N 1
ATOM 1279 C CA . VAL A 1 168 ? 6.861 -20.916 5.825 1.00 87.62 168 VAL A CA 1
ATOM 1280 C C . VAL A 1 168 ? 7.372 -19.883 4.811 1.00 87.62 168 VAL A C 1
ATOM 1282 O O . VAL A 1 168 ? 6.551 -19.133 4.268 1.00 87.62 168 VAL A O 1
ATOM 1285 N N . PRO A 1 169 ? 8.688 -19.827 4.528 1.00 83.56 169 PRO A N 1
ATOM 1286 C CA . PRO A 1 169 ? 9.243 -18.857 3.592 1.00 83.56 169 PRO A CA 1
ATOM 1287 C C . PRO A 1 169 ? 8.617 -18.972 2.201 1.00 83.56 169 PRO A C 1
ATOM 1289 O O . PRO A 1 169 ? 8.479 -20.065 1.649 1.00 83.56 169 PRO A O 1
ATOM 1292 N N . VAL A 1 170 ? 8.276 -17.828 1.610 1.00 84.06 170 VAL A N 1
ATOM 1293 C CA . VAL A 1 170 ? 7.865 -17.740 0.206 1.00 84.06 170 VAL A CA 1
ATOM 1294 C C . VAL A 1 170 ? 9.110 -17.412 -0.609 1.00 84.06 170 VAL A C 1
ATOM 1296 O O . VAL A 1 170 ? 9.738 -16.382 -0.386 1.00 84.06 170 VAL A O 1
ATOM 1299 N N . ALA A 1 171 ? 9.498 -18.301 -1.524 1.00 76.50 171 ALA A N 1
ATOM 1300 C CA . ALA A 1 171 ? 10.685 -18.089 -2.345 1.00 76.50 171 ALA A CA 1
ATOM 1301 C C . ALA A 1 171 ? 10.507 -16.853 -3.241 1.00 76.50 171 ALA A C 1
ATOM 1303 O O . ALA A 1 171 ? 9.561 -16.782 -4.030 1.00 76.50 171 ALA A O 1
ATOM 1304 N N . ALA A 1 172 ? 11.436 -15.901 -3.139 1.00 72.06 172 ALA A N 1
ATOM 1305 C CA . ALA A 1 172 ? 11.502 -14.783 -4.066 1.00 72.06 172 ALA A CA 1
ATOM 1306 C C . ALA A 1 172 ? 11.892 -15.294 -5.468 1.00 72.06 172 ALA A C 1
ATOM 1308 O O . ALA A 1 172 ? 12.713 -16.212 -5.584 1.00 72.06 172 ALA A O 1
ATOM 1309 N N . PRO A 1 173 ? 11.344 -14.724 -6.555 1.00 70.25 173 PRO A N 1
ATOM 1310 C CA . PRO A 1 173 ? 11.739 -15.126 -7.895 1.00 70.25 173 PRO A CA 1
ATOM 1311 C C . PRO A 1 173 ? 13.200 -14.735 -8.132 1.00 70.25 173 PRO A C 1
ATOM 1313 O O . PRO A 1 173 ? 13.529 -13.548 -8.072 1.00 70.25 173 PRO A O 1
ATOM 1316 N N . ALA A 1 174 ? 14.054 -15.711 -8.442 1.00 67.88 174 ALA A N 1
ATOM 1317 C CA . ALA A 1 174 ? 15.472 -15.475 -8.690 1.00 67.88 174 ALA A CA 1
ATOM 1318 C C . ALA A 1 174 ? 15.687 -14.443 -9.810 1.00 67.88 174 ALA A C 1
ATOM 1320 O O . ALA A 1 174 ? 15.024 -14.481 -10.851 1.00 67.88 174 ALA A O 1
ATOM 1321 N N . VAL A 1 175 ? 16.630 -13.524 -9.599 1.00 68.62 175 VAL A N 1
ATOM 1322 C CA . VAL A 1 175 ? 17.133 -12.640 -10.653 1.00 68.62 175 VAL A CA 1
ATOM 1323 C C . VAL A 1 175 ? 18.210 -13.420 -11.405 1.00 68.62 175 VAL A C 1
ATOM 1325 O O . VAL A 1 175 ? 19.237 -13.771 -10.830 1.00 68.62 175 VAL A O 1
ATOM 1328 N N . ALA A 1 176 ? 17.964 -13.742 -12.675 1.00 66.19 176 ALA A N 1
ATOM 1329 C CA . ALA A 1 176 ? 18.944 -14.427 -13.507 1.00 66.19 176 ALA A CA 1
ATOM 1330 C C . ALA A 1 176 ? 20.167 -13.516 -13.749 1.00 66.19 176 ALA A C 1
ATOM 1332 O O . ALA A 1 176 ? 19.989 -12.391 -14.230 1.00 66.19 176 ALA A O 1
ATOM 1333 N N . PRO A 1 177 ? 21.397 -13.971 -13.444 1.00 64.62 177 PRO A N 1
ATOM 1334 C CA . PRO A 1 177 ? 22.603 -13.216 -13.755 1.00 64.62 177 PRO A CA 1
ATOM 1335 C C . PRO A 1 177 ? 22.855 -13.177 -15.271 1.00 64.62 177 PRO A C 1
ATOM 1337 O O . PRO A 1 177 ? 22.546 -14.126 -15.988 1.00 64.62 177 PRO A O 1
ATOM 1340 N N . GLY A 1 178 ? 23.463 -12.088 -15.754 1.00 64.69 178 GLY A N 1
ATOM 1341 C CA . GLY A 1 178 ? 24.007 -12.011 -17.117 1.00 64.69 178 GLY A CA 1
ATOM 1342 C C . GLY A 1 178 ? 23.077 -11.464 -18.206 1.00 64.69 178 GLY A C 1
ATOM 1343 O O . GLY A 1 178 ? 23.424 -11.561 -19.380 1.00 64.69 178 GLY A O 1
ATOM 1344 N N . ALA A 1 179 ? 21.931 -10.866 -17.864 1.00 68.31 179 ALA A N 1
ATOM 1345 C CA . ALA A 1 179 ? 21.143 -10.123 -18.848 1.00 68.31 179 ALA A CA 1
ATOM 1346 C C . ALA A 1 179 ? 21.936 -8.900 -19.348 1.00 68.31 179 ALA A C 1
ATOM 1348 O O . ALA A 1 179 ? 22.384 -8.078 -18.545 1.00 68.31 179 ALA A O 1
ATOM 1349 N N . ALA A 1 180 ? 22.106 -8.777 -20.669 1.00 80.50 180 ALA A N 1
ATOM 1350 C CA . ALA A 1 180 ? 22.642 -7.560 -21.270 1.00 80.50 180 ALA A CA 1
ATOM 1351 C C . ALA A 1 180 ? 21.724 -6.387 -20.905 1.00 80.50 180 ALA A C 1
ATOM 1353 O O . ALA A 1 180 ? 20.508 -6.469 -21.091 1.00 80.50 180 ALA A O 1
ATOM 1354 N N . LEU A 1 181 ? 22.299 -5.320 -20.352 1.00 91.00 181 LEU A N 1
ATOM 1355 C CA . LEU A 1 181 ? 21.524 -4.148 -19.974 1.00 91.00 181 LEU A CA 1
ATOM 1356 C C . LEU A 1 181 ? 21.431 -3.193 -21.166 1.00 91.00 181 LEU A C 1
ATOM 1358 O O . LEU A 1 181 ? 22.475 -2.743 -21.638 1.00 91.00 181 LEU A O 1
ATOM 1362 N N . PRO A 1 182 ? 20.221 -2.883 -21.658 1.00 95.00 182 PRO A N 1
ATOM 1363 C CA . PRO A 1 182 ? 20.050 -1.815 -22.631 1.00 95.00 182 PRO A CA 1
ATOM 1364 C C . PRO A 1 182 ? 20.345 -0.455 -21.978 1.00 95.00 182 PRO A C 1
ATOM 1366 O O . PRO A 1 182 ? 20.266 -0.338 -20.747 1.00 95.00 182 PRO A O 1
ATOM 1369 N N . PRO A 1 183 ? 20.613 0.587 -22.781 1.00 97.50 183 PRO A N 1
ATOM 1370 C CA . PRO A 1 183 ? 20.588 1.945 -22.267 1.00 97.50 183 PRO A CA 1
ATOM 1371 C C . PRO A 1 183 ? 19.189 2.276 -21.723 1.00 97.50 183 PRO A C 1
ATOM 1373 O O . PRO A 1 183 ? 18.181 1.684 -22.124 1.00 97.50 183 PRO A O 1
ATOM 1376 N N . VAL A 1 184 ? 19.120 3.200 -20.773 1.00 98.44 184 VAL A N 1
ATOM 1377 C CA . VAL A 1 184 ? 17.886 3.600 -20.094 1.00 98.44 184 VAL A CA 1
ATOM 1378 C C . VAL A 1 184 ? 17.535 5.023 -20.494 1.00 98.44 184 VAL A C 1
ATOM 1380 O O . VAL A 1 184 ? 18.359 5.926 -20.396 1.00 98.44 184 VAL A O 1
ATOM 1383 N N . TRP A 1 185 ? 16.288 5.235 -20.894 1.00 98.62 185 TRP A N 1
ATOM 1384 C CA . TRP A 1 185 ? 15.710 6.562 -21.061 1.00 98.62 185 TRP A CA 1
ATOM 1385 C C . TRP A 1 185 ? 14.694 6.812 -19.947 1.00 98.62 185 TRP A C 1
ATOM 1387 O O . TRP A 1 185 ? 13.906 5.920 -19.629 1.00 98.62 185 TRP A O 1
ATOM 1397 N N . LEU A 1 186 ? 14.714 8.006 -19.351 1.00 98.56 186 LEU A N 1
ATOM 1398 C CA . LEU A 1 186 ? 13.917 8.342 -18.170 1.00 98.56 186 LEU A CA 1
ATOM 1399 C C . LEU A 1 186 ? 12.813 9.363 -18.489 1.00 98.56 186 LEU A C 1
ATOM 1401 O O . LEU A 1 186 ? 13.097 10.526 -18.793 1.00 98.56 186 LEU A O 1
ATOM 1405 N N . GLY A 1 187 ? 11.558 8.947 -18.311 1.00 98.19 187 GLY A N 1
ATOM 1406 C CA . GLY A 1 187 ? 10.387 9.828 -18.295 1.00 98.19 187 GLY A CA 1
ATOM 1407 C C . GLY A 1 187 ? 9.832 9.969 -16.879 1.00 98.19 187 GLY A C 1
ATOM 1408 O O . GLY A 1 187 ? 9.565 8.963 -16.230 1.00 98.19 187 GLY A O 1
ATOM 1409 N N . VAL A 1 188 ? 9.637 11.191 -16.389 1.00 98.19 188 VAL A N 1
ATOM 1410 C CA . VAL A 1 188 ? 9.063 11.451 -15.055 1.00 98.19 188 VAL A CA 1
ATOM 1411 C C . VAL A 1 188 ? 7.838 12.348 -15.179 1.00 98.19 188 VAL A C 1
ATOM 1413 O O . VAL A 1 188 ? 7.821 13.238 -16.031 1.00 98.19 188 VAL A O 1
ATOM 1416 N N . ASP A 1 189 ? 6.807 12.093 -14.371 1.00 96.44 189 ASP A N 1
ATOM 1417 C CA . ASP A 1 189 ? 5.646 12.988 -14.281 1.00 96.44 189 ASP A CA 1
ATOM 1418 C C . ASP A 1 189 ? 5.969 14.245 -13.461 1.00 96.44 189 ASP A C 1
ATOM 1420 O O . ASP A 1 189 ? 5.501 15.332 -13.802 1.00 96.44 189 ASP A O 1
ATOM 1424 N N . ASP A 1 190 ? 6.765 14.090 -12.399 1.00 96.38 190 ASP A N 1
ATOM 1425 C CA . ASP A 1 190 ? 7.256 15.178 -11.557 1.00 96.38 190 ASP A CA 1
ATOM 1426 C C . ASP A 1 190 ? 8.766 15.358 -11.761 1.00 96.38 190 ASP A C 1
ATOM 1428 O O . ASP A 1 190 ? 9.567 14.433 -11.615 1.00 96.38 190 ASP A O 1
ATOM 1432 N N . GLU A 1 191 ? 9.171 16.574 -12.114 1.00 95.94 191 GLU A N 1
ATOM 1433 C CA . GLU A 1 191 ? 10.565 16.898 -12.407 1.00 95.94 191 GLU A CA 1
ATOM 1434 C C . GLU A 1 191 ? 11.460 16.835 -11.151 1.00 95.94 191 GLU A C 1
ATOM 1436 O O . GLU A 1 191 ? 12.673 16.651 -11.276 1.00 95.94 191 GLU A O 1
ATOM 1441 N N . HIS A 1 192 ? 10.884 16.888 -9.940 1.00 96.56 192 HIS A N 1
ATOM 1442 C CA . HIS A 1 192 ? 11.626 16.664 -8.691 1.00 96.56 192 HIS A CA 1
ATOM 1443 C C . HIS A 1 192 ? 12.203 15.241 -8.592 1.00 96.56 192 HIS A C 1
ATOM 1445 O O . HIS A 1 192 ? 13.244 15.051 -7.959 1.00 96.56 192 HIS A O 1
ATOM 1451 N N . ASP A 1 193 ? 11.590 14.260 -9.260 1.00 97.00 193 ASP A N 1
ATOM 1452 C CA . ASP A 1 193 ? 12.034 12.863 -9.232 1.00 97.00 193 ASP A CA 1
ATOM 1453 C C . ASP A 1 193 ? 13.190 12.587 -10.203 1.00 97.00 193 ASP A C 1
ATOM 1455 O O . ASP A 1 193 ? 13.904 11.587 -10.064 1.00 97.00 193 ASP A O 1
ATOM 1459 N N . ARG A 1 194 ? 13.424 13.472 -11.185 1.00 97.44 194 ARG A N 1
ATOM 1460 C CA . ARG A 1 194 ? 14.421 13.231 -12.237 1.00 97.44 194 ARG A CA 1
ATOM 1461 C C . ARG A 1 194 ? 15.824 13.088 -11.664 1.00 97.44 194 ARG A C 1
ATOM 1463 O O . ARG A 1 194 ? 16.500 12.101 -11.947 1.00 97.44 194 ARG A O 1
ATOM 1470 N N . ALA A 1 195 ? 16.282 14.071 -10.892 1.00 97.38 195 ALA A N 1
ATOM 1471 C CA . ALA A 1 195 ? 17.653 14.077 -10.386 1.00 97.38 195 ALA A CA 1
ATOM 1472 C C . ALA A 1 195 ? 17.949 12.873 -9.462 1.00 97.38 195 ALA A C 1
ATOM 1474 O O . ALA A 1 195 ? 18.943 12.186 -9.720 1.00 97.38 195 ALA A O 1
ATOM 1475 N N . PRO A 1 196 ? 17.096 12.531 -8.471 1.00 97.50 196 PRO A N 1
ATOM 1476 C CA . PRO A 1 196 ? 17.269 11.319 -7.668 1.00 97.50 196 PRO A CA 1
ATOM 1477 C C . PRO A 1 196 ? 17.325 10.030 -8.499 1.00 97.50 196 PRO A C 1
ATOM 1479 O O . PRO A 1 196 ? 18.201 9.192 -8.276 1.00 97.50 196 PRO A O 1
ATOM 1482 N N . LEU A 1 197 ? 16.444 9.873 -9.494 1.00 98.25 197 LEU A N 1
ATOM 1483 C CA . LEU A 1 197 ? 16.426 8.681 -10.347 1.00 98.25 197 LEU A CA 1
ATOM 1484 C C . LEU A 1 197 ? 17.653 8.590 -11.259 1.00 98.25 197 LEU A C 1
ATOM 1486 O O . LEU A 1 197 ? 18.201 7.503 -11.430 1.00 98.25 197 LEU A O 1
ATOM 1490 N N . LEU A 1 198 ? 18.132 9.711 -11.804 1.00 98.12 198 LEU A N 1
ATOM 1491 C CA . LEU A 1 198 ? 19.380 9.745 -12.572 1.00 98.12 198 LEU A CA 1
ATOM 1492 C C . LEU A 1 198 ? 20.585 9.358 -11.707 1.00 98.12 198 LEU A C 1
ATOM 1494 O O . LEU A 1 198 ? 21.405 8.546 -12.135 1.00 98.12 198 LEU A O 1
ATOM 1498 N N . MET A 1 199 ? 20.670 9.878 -10.478 1.00 97.75 199 MET A N 1
ATOM 1499 C CA . MET A 1 199 ? 21.722 9.503 -9.526 1.00 97.75 199 MET A CA 1
ATOM 1500 C C . MET A 1 199 ? 21.667 8.011 -9.180 1.00 97.75 199 MET A C 1
ATOM 1502 O O . MET A 1 199 ? 22.704 7.345 -9.144 1.00 97.75 199 MET A O 1
ATOM 1506 N N . LEU A 1 200 ? 20.464 7.470 -8.965 1.00 98.12 200 LEU A N 1
ATOM 1507 C CA . LEU A 1 200 ? 20.257 6.044 -8.740 1.00 98.12 200 LEU A CA 1
ATOM 1508 C C . LEU A 1 200 ? 20.739 5.219 -9.941 1.00 98.12 200 LEU A C 1
ATOM 1510 O O . LEU A 1 200 ? 21.554 4.316 -9.768 1.00 98.12 200 LEU A O 1
ATOM 1514 N N . LEU A 1 201 ? 20.289 5.547 -11.153 1.00 98.12 201 LEU A N 1
ATOM 1515 C CA . LEU A 1 201 ? 20.683 4.858 -12.384 1.00 98.12 201 LEU A CA 1
ATOM 1516 C C . LEU A 1 201 ? 22.202 4.890 -12.600 1.00 98.12 201 LEU A C 1
ATOM 1518 O O . LEU A 1 201 ? 22.800 3.858 -12.908 1.00 98.12 201 LEU A O 1
ATOM 1522 N N . GLN A 1 202 ? 22.836 6.042 -12.374 1.00 96.88 202 GLN A N 1
ATOM 1523 C CA . GLN A 1 202 ? 24.285 6.193 -12.477 1.00 96.88 202 GLN A CA 1
ATOM 1524 C C . GLN A 1 202 ? 25.021 5.321 -11.452 1.00 96.88 202 GLN A C 1
ATOM 1526 O O . GLN A 1 202 ? 25.968 4.622 -11.812 1.00 96.88 202 GLN A O 1
ATOM 1531 N N . ARG A 1 203 ? 24.572 5.307 -10.190 1.00 97.31 203 ARG A N 1
ATOM 1532 C CA . ARG A 1 203 ? 25.145 4.452 -9.137 1.00 97.31 203 ARG A CA 1
ATOM 1533 C C . ARG A 1 203 ? 25.006 2.964 -9.461 1.00 97.31 203 ARG A C 1
ATOM 1535 O O . ARG A 1 203 ? 25.917 2.193 -9.179 1.00 97.31 203 ARG A O 1
ATOM 1542 N N . LEU A 1 204 ? 23.899 2.568 -10.086 1.00 96.44 204 LEU A N 1
ATOM 1543 C CA . LEU A 1 204 ? 23.672 1.200 -10.558 1.00 96.44 204 LEU A CA 1
ATOM 1544 C C . LEU A 1 204 ? 24.443 0.871 -11.848 1.00 96.44 204 LEU A C 1
ATOM 1546 O O . LEU A 1 204 ? 24.378 -0.262 -12.332 1.00 96.44 204 LEU A O 1
ATOM 1550 N N . GLY A 1 205 ? 25.180 1.828 -12.419 1.00 95.75 205 GLY A N 1
ATOM 1551 C CA . GLY A 1 205 ? 25.960 1.648 -13.640 1.00 95.75 205 GLY A CA 1
ATOM 1552 C C . GLY A 1 205 ? 25.094 1.449 -14.885 1.00 95.75 205 GLY A C 1
ATOM 1553 O O . GLY A 1 205 ? 25.448 0.636 -15.742 1.00 95.75 205 GLY A O 1
ATOM 1554 N N . ALA A 1 206 ? 23.937 2.112 -14.952 1.00 96.62 206 ALA A N 1
ATOM 1555 C CA . ALA A 1 206 ? 23.145 2.208 -16.173 1.00 96.62 206 ALA A CA 1
ATOM 1556 C C . ALA A 1 206 ? 23.776 3.218 -17.140 1.00 96.62 206 ALA A C 1
ATOM 1558 O O . ALA A 1 206 ? 24.225 4.289 -16.732 1.00 96.62 206 ALA A O 1
ATOM 1559 N N . GLU A 1 207 ? 23.751 2.903 -18.431 1.00 97.25 207 GLU A N 1
ATOM 1560 C CA . GLU A 1 207 ? 23.974 3.894 -19.480 1.00 97.25 207 GLU A CA 1
ATOM 1561 C C . GLU A 1 207 ? 22.671 4.671 -19.676 1.00 97.25 207 GLU A C 1
ATOM 1563 O O . GLU A 1 207 ? 21.667 4.090 -20.083 1.00 97.25 207 GLU A O 1
ATOM 1568 N N . VAL A 1 208 ? 22.656 5.960 -19.333 1.00 97.56 208 VAL A N 1
ATOM 1569 C CA . VAL A 1 208 ? 21.445 6.785 -19.421 1.00 97.56 208 VAL A CA 1
ATOM 1570 C C . VAL A 1 208 ? 21.487 7.647 -20.677 1.00 97.56 208 VAL A C 1
ATOM 1572 O O . VAL A 1 208 ? 22.435 8.404 -20.887 1.00 97.56 208 VAL A O 1
ATOM 1575 N N . GLU A 1 209 ? 20.446 7.558 -21.499 1.00 97.38 209 GLU A N 1
ATOM 1576 C CA . GLU A 1 209 ? 20.301 8.398 -22.685 1.00 97.38 209 GLU A CA 1
ATOM 1577 C C . GLU A 1 209 ? 19.849 9.811 -22.301 1.00 97.38 209 GLU A C 1
ATOM 1579 O O . GLU A 1 209 ? 18.922 9.992 -21.512 1.00 97.38 209 GLU A O 1
ATOM 1584 N N . SER A 1 210 ? 20.475 10.822 -22.903 1.00 93.69 210 SER A N 1
ATOM 1585 C CA . SER A 1 210 ? 20.152 12.241 -22.695 1.00 93.69 210 SER A CA 1
ATOM 1586 C C . SER A 1 210 ? 19.243 12.838 -23.776 1.00 93.69 210 SER A C 1
ATOM 1588 O O . SER A 1 210 ? 18.889 14.014 -23.699 1.00 93.69 210 SER A O 1
ATOM 1590 N N . GLY A 1 211 ? 18.884 12.058 -24.800 1.00 92.25 211 GLY A N 1
ATOM 1591 C CA . GLY A 1 211 ? 18.018 12.514 -25.884 1.00 92.25 211 GLY A CA 1
ATOM 1592 C C . GLY A 1 211 ? 16.595 12.819 -25.409 1.00 92.25 211 GLY A C 1
ATOM 1593 O O . GLY A 1 211 ? 16.066 12.152 -24.521 1.00 92.25 211 GLY A O 1
ATOM 1594 N N . GLU A 1 212 ? 15.932 13.784 -26.055 1.00 92.06 212 GLU A N 1
ATOM 1595 C CA . GLU A 1 212 ? 14.515 14.100 -25.787 1.00 92.06 212 GLU A CA 1
ATOM 1596 C C . GLU A 1 212 ? 13.585 12.899 -26.019 1.00 92.06 212 GLU A C 1
ATOM 1598 O O . GLU A 1 212 ? 12.500 12.823 -25.446 1.00 92.06 212 GLU A O 1
ATOM 1603 N N . ARG A 1 213 ? 14.008 11.953 -26.865 1.00 95.44 213 ARG A N 1
ATOM 1604 C CA . ARG A 1 213 ? 13.309 10.699 -27.142 1.00 95.44 213 ARG A CA 1
ATOM 1605 C C . ARG A 1 213 ? 14.250 9.510 -26.959 1.00 95.44 213 ARG A C 1
ATOM 1607 O O . ARG A 1 213 ? 15.433 9.643 -27.278 1.00 95.44 213 ARG A O 1
ATOM 1614 N N . PRO A 1 214 ? 13.722 8.350 -26.532 1.00 97.38 214 PRO A N 1
ATOM 1615 C CA . PRO A 1 214 ? 14.508 7.130 -26.431 1.00 97.38 214 PRO A CA 1
ATOM 1616 C C . PRO A 1 214 ? 14.961 6.645 -27.809 1.00 97.38 214 PRO A C 1
ATOM 1618 O O . PRO A 1 214 ? 14.206 6.700 -28.788 1.00 97.38 214 PRO A O 1
ATOM 1621 N N . SER A 1 215 ? 16.158 6.071 -27.872 1.00 97.06 215 SER A N 1
ATOM 1622 C CA . SER A 1 215 ? 16.591 5.274 -29.015 1.00 97.06 215 SER A CA 1
ATOM 1623 C C . SER A 1 215 ? 15.714 4.024 -29.192 1.00 97.06 215 SER A C 1
ATOM 1625 O O . SER A 1 215 ? 14.920 3.646 -28.325 1.00 97.06 215 SER A O 1
ATOM 1627 N N . GLY A 1 216 ? 15.870 3.319 -30.316 1.00 94.94 216 GLY A N 1
ATOM 1628 C CA . GLY A 1 216 ? 15.218 2.019 -30.538 1.00 94.94 216 GLY A CA 1
ATOM 1629 C C . GLY A 1 216 ? 15.719 0.898 -29.614 1.00 94.94 216 GLY A C 1
ATOM 1630 O O . GLY A 1 216 ? 15.040 -0.116 -29.467 1.00 94.94 216 GLY A O 1
ATOM 1631 N N . ALA A 1 217 ? 16.880 1.082 -28.978 1.00 94.12 217 ALA A N 1
ATOM 1632 C CA . ALA A 1 217 ? 17.482 0.107 -28.071 1.00 94.12 217 ALA A CA 1
ATOM 1633 C C . ALA A 1 217 ? 17.112 0.349 -26.600 1.00 94.12 217 ALA A C 1
ATOM 1635 O O . ALA A 1 217 ? 17.184 -0.584 -25.802 1.00 94.12 217 ALA A O 1
ATOM 1636 N N . ALA A 1 218 ? 16.693 1.570 -26.250 1.00 97.38 218 ALA A N 1
ATOM 1637 C CA . ALA A 1 218 ? 16.473 1.960 -24.867 1.00 97.38 218 ALA A CA 1
ATOM 1638 C C . ALA A 1 218 ? 15.334 1.196 -24.179 1.00 97.38 218 ALA A C 1
ATOM 1640 O O . ALA A 1 218 ? 14.268 0.957 -24.764 1.00 97.38 218 ALA A O 1
ATOM 1641 N N . LEU A 1 219 ? 15.552 0.894 -22.900 1.00 97.94 219 LEU A N 1
ATOM 1642 C CA . LEU A 1 219 ? 14.505 0.649 -21.918 1.00 97.94 219 LEU A CA 1
ATOM 1643 C C . LEU A 1 219 ? 13.923 1.999 -21.484 1.00 97.94 219 LEU A C 1
ATOM 1645 O O . LEU A 1 219 ? 14.647 2.848 -20.970 1.00 97.94 219 LEU A O 1
ATOM 1649 N N . CYS A 1 220 ? 12.621 2.192 -21.662 1.00 98.56 220 CYS A N 1
ATOM 1650 C CA . CYS A 1 220 ? 11.924 3.387 -21.199 1.00 98.56 220 CYS A CA 1
ATOM 1651 C C . CYS A 1 220 ? 11.510 3.177 -19.741 1.00 98.56 220 CYS A C 1
ATOM 1653 O O . CYS A 1 220 ? 10.561 2.445 -19.457 1.00 98.56 220 CYS A O 1
ATOM 1655 N N . LEU A 1 221 ? 12.242 3.791 -18.817 1.00 98.69 221 LEU A N 1
ATOM 1656 C CA . LEU A 1 221 ? 11.896 3.816 -17.406 1.00 98.69 221 LEU A CA 1
ATOM 1657 C C . LEU A 1 221 ? 11.020 5.035 -17.127 1.00 98.69 221 LEU A C 1
ATOM 1659 O O . LEU A 1 221 ? 11.434 6.170 -17.352 1.00 98.69 221 LEU A O 1
ATOM 1663 N N . LEU A 1 222 ? 9.814 4.793 -16.633 1.00 98.69 222 LEU A N 1
ATOM 1664 C CA . LEU A 1 222 ? 8.824 5.825 -16.359 1.00 98.69 222 LEU A CA 1
ATOM 1665 C C . LEU A 1 222 ? 8.619 5.987 -14.845 1.00 98.69 222 LEU A C 1
ATOM 1667 O O . LEU A 1 222 ? 8.616 5.006 -14.110 1.00 98.69 222 LEU A O 1
ATOM 1671 N N . ALA A 1 223 ? 8.391 7.203 -14.368 1.00 98.31 223 ALA A N 1
ATOM 1672 C CA . ALA A 1 223 ? 8.001 7.474 -12.983 1.00 98.31 223 ALA A CA 1
ATOM 1673 C C . ALA A 1 223 ? 6.631 8.169 -12.951 1.00 98.31 223 ALA A C 1
ATOM 1675 O O . ALA A 1 223 ? 6.562 9.392 -12.810 1.00 98.31 223 ALA A O 1
ATOM 1676 N N . PRO A 1 224 ? 5.533 7.423 -13.185 1.00 97.81 224 PRO A N 1
ATOM 1677 C CA . PRO A 1 224 ? 4.200 7.986 -13.138 1.00 97.81 224 PRO A CA 1
ATOM 1678 C C . PRO A 1 224 ? 3.687 8.146 -11.703 1.00 97.81 224 PRO A C 1
ATOM 1680 O O . PRO A 1 224 ? 3.941 7.305 -10.834 1.00 97.81 224 PRO A O 1
ATOM 1683 N N . LEU A 1 225 ? 2.863 9.172 -11.492 1.00 96.25 225 LEU A N 1
ATOM 1684 C CA . LEU A 1 225 ? 2.095 9.364 -10.260 1.00 96.25 225 LEU A CA 1
ATOM 1685 C C . LEU A 1 225 ? 0.624 9.017 -10.507 1.00 96.25 225 LEU A C 1
ATOM 1687 O O . LEU A 1 225 ? -0.060 9.645 -11.314 1.00 96.25 225 LEU A O 1
ATOM 1691 N N . GLY A 1 226 ? 0.133 7.975 -9.835 1.00 96.44 226 GLY A N 1
ATOM 1692 C CA . GLY A 1 226 ? -1.257 7.515 -9.918 1.00 96.44 226 GLY A CA 1
ATOM 1693 C C . GLY A 1 226 ? -1.649 6.802 -11.220 1.00 96.44 226 GLY A C 1
ATOM 1694 O O . GLY A 1 226 ? -2.750 6.259 -11.296 1.00 96.44 226 GLY A O 1
ATOM 1695 N N . ALA A 1 227 ? -0.776 6.764 -12.230 1.00 97.62 227 ALA A N 1
ATOM 1696 C CA . ALA A 1 227 ? -1.032 6.102 -13.509 1.00 97.62 227 ALA A CA 1
ATOM 1697 C C . ALA A 1 227 ? -0.351 4.729 -13.607 1.00 97.62 227 ALA A C 1
ATOM 1699 O O . ALA A 1 227 ? 0.568 4.408 -12.852 1.00 97.62 227 ALA A O 1
ATOM 1700 N N . ASP A 1 228 ? -0.835 3.917 -14.543 1.00 97.94 228 ASP A N 1
ATOM 1701 C CA . ASP A 1 228 ? -0.223 2.650 -14.933 1.00 97.94 228 ASP A CA 1
ATOM 1702 C C . ASP A 1 228 ? 0.825 2.863 -16.054 1.00 97.94 228 ASP A C 1
ATOM 1704 O O . ASP A 1 228 ? 0.977 3.967 -16.594 1.00 97.94 228 ASP A O 1
ATOM 1708 N N . VAL A 1 229 ? 1.594 1.825 -16.398 1.00 98.25 229 VAL A N 1
ATOM 1709 C CA . VAL A 1 229 ? 2.633 1.892 -17.441 1.00 98.25 229 VAL A CA 1
ATOM 1710 C C . VAL A 1 229 ? 2.003 2.120 -18.808 1.00 98.25 229 VAL A C 1
ATOM 1712 O O . VAL A 1 229 ? 2.563 2.860 -19.613 1.00 98.25 229 VAL A O 1
ATOM 1715 N N . SER A 1 230 ? 0.845 1.519 -19.084 1.00 97.00 230 SER A N 1
ATOM 1716 C CA . SER A 1 230 ? 0.151 1.666 -20.367 1.00 97.00 230 SER A CA 1
ATOM 1717 C C . SER A 1 230 ? -0.223 3.129 -20.657 1.00 97.00 230 SER A C 1
ATOM 1719 O O . SER A 1 230 ? 0.037 3.648 -21.749 1.00 97.00 230 SER A O 1
ATOM 1721 N N . ALA A 1 231 ? -0.788 3.825 -19.672 1.00 97.62 231 ALA A N 1
ATOM 1722 C CA . ALA A 1 231 ? -1.141 5.235 -19.746 1.00 97.62 231 ALA A CA 1
ATOM 1723 C C . ALA A 1 231 ? 0.104 6.128 -19.785 1.00 97.62 231 ALA A C 1
ATOM 1725 O O . ALA A 1 231 ? 0.166 7.056 -20.599 1.00 97.62 231 ALA A O 1
ATOM 1726 N N . ALA A 1 232 ? 1.116 5.829 -18.964 1.00 98.06 232 ALA A N 1
ATOM 1727 C CA . ALA A 1 232 ? 2.371 6.571 -18.954 1.00 98.06 232 ALA A CA 1
ATOM 1728 C C . ALA A 1 232 ? 3.096 6.466 -20.307 1.00 98.06 232 ALA A C 1
ATOM 1730 O O . ALA A 1 232 ? 3.479 7.486 -20.877 1.00 98.06 232 ALA A O 1
ATOM 1731 N N . ALA A 1 233 ? 3.207 5.264 -20.881 1.00 98.00 233 ALA A N 1
ATOM 1732 C CA . ALA A 1 233 ? 3.857 5.040 -22.170 1.00 98.00 233 ALA A CA 1
ATOM 1733 C C . ALA A 1 233 ? 3.190 5.846 -23.292 1.00 98.00 233 ALA A C 1
ATOM 1735 O O . ALA A 1 233 ? 3.869 6.489 -24.094 1.00 98.00 233 ALA A O 1
ATOM 1736 N N . ARG A 1 234 ? 1.850 5.898 -23.302 1.00 97.44 234 ARG A N 1
ATOM 1737 C CA . ARG A 1 234 ? 1.096 6.751 -24.228 1.00 97.44 234 ARG A CA 1
ATOM 1738 C C . ARG A 1 234 ? 1.397 8.234 -24.017 1.00 97.44 234 ARG A C 1
ATOM 1740 O O . ARG A 1 234 ? 1.586 8.949 -24.998 1.00 97.44 234 ARG A O 1
ATOM 1747 N N . ARG A 1 235 ? 1.425 8.701 -22.765 1.00 96.69 235 ARG A N 1
ATOM 1748 C CA . ARG A 1 235 ? 1.669 10.112 -22.422 1.00 96.69 235 ARG A CA 1
ATOM 1749 C C . ARG A 1 235 ? 3.066 10.576 -22.832 1.00 96.69 235 ARG A C 1
ATOM 1751 O O . ARG A 1 235 ? 3.188 11.653 -23.402 1.00 96.69 235 ARG A O 1
ATOM 1758 N N . PHE A 1 236 ? 4.087 9.751 -22.610 1.00 97.38 236 PHE A N 1
ATOM 1759 C CA . PHE A 1 236 ? 5.463 10.030 -23.039 1.00 97.38 236 PHE A CA 1
ATOM 1760 C C . PHE A 1 236 ? 5.726 9.691 -24.515 1.00 97.38 236 PHE A C 1
ATOM 1762 O O . PHE A 1 236 ? 6.831 9.912 -25.001 1.00 97.38 236 PHE A O 1
ATOM 1769 N N . ALA A 1 237 ? 4.724 9.176 -25.238 1.00 97.44 237 ALA A N 1
ATOM 1770 C CA . ALA A 1 237 ? 4.837 8.733 -26.627 1.00 97.44 237 ALA A CA 1
ATOM 1771 C C . ALA A 1 237 ? 5.985 7.726 -26.856 1.00 97.44 237 ALA A C 1
ATOM 1773 O O . ALA A 1 237 ? 6.712 7.806 -27.849 1.00 97.44 237 ALA A O 1
ATOM 1774 N N . VAL A 1 238 ? 6.135 6.768 -25.934 1.00 98.12 238 VAL A N 1
ATOM 1775 C CA . VAL A 1 238 ? 7.145 5.703 -25.985 1.00 98.12 238 VAL A CA 1
ATOM 1776 C C . VAL A 1 238 ? 6.525 4.341 -26.296 1.00 98.12 238 VAL A C 1
ATOM 1778 O O . VAL A 1 238 ? 5.321 4.124 -26.169 1.00 98.12 238 VAL A O 1
ATOM 1781 N N . ASP A 1 239 ? 7.367 3.405 -26.724 1.00 97.75 239 ASP A N 1
ATOM 1782 C CA . ASP A 1 239 ? 6.964 2.041 -27.058 1.00 97.75 239 ASP A CA 1
ATOM 1783 C C . ASP A 1 239 ? 6.614 1.246 -25.780 1.00 97.75 239 ASP A C 1
ATOM 1785 O O . ASP A 1 239 ? 7.501 0.995 -24.952 1.00 97.75 239 ASP A O 1
ATOM 1789 N N . PRO A 1 240 ? 5.353 0.804 -25.598 1.00 97.56 240 PRO A N 1
ATOM 1790 C CA . PRO A 1 240 ? 4.943 0.078 -24.397 1.00 97.56 240 PRO A CA 1
ATOM 1791 C C . PRO A 1 240 ? 5.659 -1.271 -24.257 1.00 97.56 240 PRO A C 1
ATOM 1793 O O . PRO A 1 240 ? 5.884 -1.734 -23.141 1.00 97.56 240 PRO A O 1
ATOM 1796 N N . THR A 1 241 ? 6.114 -1.877 -25.361 1.00 98.00 241 THR A N 1
ATOM 1797 C CA . THR A 1 241 ? 6.867 -3.140 -25.312 1.00 98.00 241 THR A CA 1
ATOM 1798 C C . THR A 1 241 ? 8.248 -2.978 -24.677 1.00 98.00 241 THR A C 1
ATOM 1800 O O . THR A 1 241 ? 8.863 -3.958 -24.245 1.00 98.00 241 THR A O 1
ATOM 1803 N N . ARG A 1 242 ? 8.727 -1.731 -24.584 1.00 97.62 242 ARG A N 1
ATOM 1804 C CA . ARG A 1 242 ? 10.013 -1.352 -23.995 1.00 97.62 242 ARG A CA 1
ATOM 1805 C C . A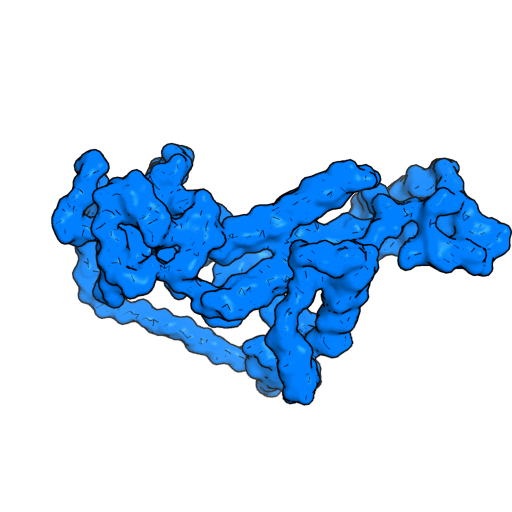RG A 1 242 ? 9.888 -0.493 -22.747 1.00 97.62 242 ARG A C 1
ATOM 1807 O O . ARG A 1 242 ? 10.889 0.065 -22.311 1.00 97.62 242 ARG A O 1
ATOM 1814 N N . SER A 1 243 ? 8.690 -0.403 -22.176 1.00 98.44 243 SER A N 1
ATOM 1815 C CA . SER A 1 243 ? 8.411 0.478 -21.045 1.00 98.44 243 SER A CA 1
ATOM 1816 C C . SER A 1 243 ? 8.195 -0.296 -19.748 1.00 98.44 243 SER A C 1
ATOM 1818 O O . SER A 1 243 ? 7.489 -1.305 -19.728 1.00 98.44 243 SER A O 1
ATOM 1820 N N . LEU A 1 244 ? 8.784 0.203 -18.665 1.00 98.25 244 LEU A N 1
ATOM 1821 C CA . LEU A 1 244 ? 8.476 -0.152 -17.279 1.00 98.25 244 LEU A CA 1
ATOM 1822 C C . LEU A 1 244 ? 8.329 1.129 -16.467 1.00 98.25 244 LEU A C 1
ATOM 1824 O O . LEU A 1 244 ? 8.818 2.179 -16.875 1.00 98.25 244 LEU A O 1
ATOM 1828 N N . ALA A 1 245 ? 7.705 1.028 -15.301 1.00 98.62 245 ALA A N 1
ATOM 1829 C CA . ALA A 1 245 ? 7.661 2.118 -14.345 1.00 98.62 245 ALA A CA 1
ATOM 1830 C C . ALA A 1 245 ? 8.365 1.774 -13.028 1.00 98.62 245 ALA A C 1
ATOM 1832 O O . ALA A 1 245 ? 8.501 0.597 -12.691 1.00 98.62 245 ALA A O 1
ATOM 1833 N N . ILE A 1 246 ? 8.775 2.800 -12.282 1.00 98.62 246 ILE A N 1
ATOM 1834 C CA . ILE A 1 246 ? 9.314 2.717 -10.918 1.00 98.62 246 ILE A CA 1
ATOM 1835 C C . ILE A 1 246 ? 8.473 3.559 -9.954 1.00 98.62 246 ILE A C 1
ATOM 1837 O O . ILE A 1 246 ? 8.039 4.657 -10.301 1.00 98.62 246 ILE A O 1
ATOM 1841 N N . ASP A 1 247 ? 8.234 3.036 -8.752 1.00 98.19 247 ASP A N 1
ATOM 1842 C CA . ASP A 1 247 ? 7.499 3.750 -7.708 1.00 98.19 247 ASP A CA 1
ATOM 1843 C C . ASP A 1 247 ? 8.414 4.702 -6.932 1.00 98.19 247 ASP A C 1
ATOM 1845 O O . ASP A 1 247 ? 9.243 4.267 -6.133 1.00 98.19 247 ASP A O 1
ATOM 1849 N N . VAL A 1 248 ? 8.237 6.003 -7.142 1.00 95.94 248 VAL A N 1
ATOM 1850 C CA . VAL A 1 248 ? 9.020 7.065 -6.491 1.00 95.94 248 VAL A CA 1
ATOM 1851 C C . VAL A 1 248 ? 8.586 7.370 -5.054 1.00 95.94 248 VAL A C 1
ATOM 1853 O O . VAL A 1 248 ? 9.327 8.026 -4.331 1.00 95.94 248 VAL A O 1
ATOM 1856 N N . LEU A 1 249 ? 7.422 6.876 -4.604 1.00 95.62 249 LEU A N 1
ATOM 1857 C CA . LEU A 1 249 ? 6.985 7.039 -3.207 1.00 95.62 249 LEU A CA 1
ATOM 1858 C C . LEU A 1 249 ? 7.535 5.953 -2.271 1.00 95.62 249 LEU A C 1
ATOM 1860 O O . LEU A 1 249 ? 7.335 6.029 -1.059 1.00 95.62 249 LEU A O 1
ATOM 1864 N N . SER A 1 250 ? 8.197 4.932 -2.820 1.00 93.00 250 SER A N 1
ATOM 1865 C CA . SER A 1 250 ? 8.925 3.939 -2.028 1.00 93.00 250 SER A CA 1
ATOM 1866 C C . SER A 1 250 ? 10.305 4.472 -1.639 1.00 93.00 250 SER A C 1
ATOM 1868 O O . SER A 1 250 ? 10.939 5.192 -2.407 1.00 93.00 250 SER A O 1
ATOM 1870 N N . ASP A 1 251 ? 10.817 4.061 -0.481 1.00 95.38 251 ASP A N 1
ATOM 1871 C CA . ASP A 1 251 ? 12.220 4.256 -0.121 1.00 95.38 251 ASP A CA 1
ATOM 1872 C C . ASP A 1 251 ? 13.119 3.393 -1.026 1.00 95.38 251 ASP A C 1
ATOM 1874 O O . ASP A 1 251 ? 13.341 2.204 -0.776 1.00 95.38 251 ASP A O 1
ATOM 1878 N N . LEU A 1 252 ? 13.637 4.010 -2.093 1.00 96.44 252 LEU A N 1
ATOM 1879 C CA . LEU A 1 252 ? 14.451 3.362 -3.128 1.00 96.44 252 LEU A CA 1
ATOM 1880 C C . LEU A 1 252 ? 15.804 2.832 -2.621 1.00 96.44 252 LEU A C 1
ATOM 1882 O O . LEU A 1 252 ? 16.470 2.090 -3.354 1.00 96.44 252 LEU A O 1
ATOM 1886 N N . GLU A 1 253 ? 16.220 3.195 -1.404 1.00 95.75 253 GLU A N 1
ATOM 1887 C CA . GLU A 1 253 ? 17.409 2.642 -0.744 1.00 95.75 253 GLU A CA 1
ATOM 1888 C C . GLU A 1 253 ? 17.103 1.346 0.011 1.00 95.75 253 GLU A C 1
ATOM 1890 O O . GLU A 1 253 ? 18.003 0.539 0.240 1.00 95.75 253 GLU A O 1
ATOM 1895 N N . ARG A 1 254 ? 15.840 1.121 0.388 1.00 95.38 254 ARG A N 1
ATOM 1896 C CA . ARG A 1 254 ? 15.408 -0.081 1.111 1.00 95.38 254 ARG A CA 1
ATOM 1897 C C . ARG A 1 254 ? 14.768 -1.112 0.198 1.00 95.38 254 ARG A C 1
ATOM 1899 O O . ARG A 1 254 ? 15.088 -2.295 0.313 1.00 95.38 254 ARG A O 1
ATOM 1906 N N . HIS A 1 255 ? 13.884 -0.684 -0.704 1.00 96.69 255 HIS A N 1
ATOM 1907 C CA . HIS A 1 255 ? 13.185 -1.583 -1.621 1.00 96.69 255 HIS A CA 1
ATOM 1908 C C . HIS A 1 255 ? 12.617 -0.862 -2.836 1.00 96.69 255 HIS A C 1
ATOM 1910 O O . HIS A 1 255 ? 12.070 0.233 -2.736 1.00 96.69 255 HIS A O 1
ATOM 1916 N N . ARG A 1 256 ? 12.686 -1.507 -4.000 1.00 97.44 256 ARG A N 1
ATOM 1917 C CA . ARG A 1 256 ? 12.292 -0.912 -5.282 1.00 97.44 256 ARG A CA 1
ATOM 1918 C C . ARG A 1 256 ? 11.114 -1.664 -5.874 1.00 97.44 256 ARG A C 1
ATOM 1920 O O . ARG A 1 256 ? 11.186 -2.867 -6.122 1.00 97.44 256 ARG A O 1
ATOM 1927 N N . CYS A 1 257 ? 10.032 -0.942 -6.136 1.00 98.00 257 CYS A N 1
ATOM 1928 C CA . CYS A 1 257 ? 8.862 -1.480 -6.813 1.00 98.00 257 CYS A CA 1
ATOM 1929 C C . CYS A 1 257 ? 8.879 -1.050 -8.283 1.00 98.00 257 CYS A C 1
ATOM 1931 O O . CYS A 1 257 ? 8.803 0.138 -8.594 1.00 98.00 257 CYS A O 1
ATOM 1933 N N . LEU A 1 258 ? 8.996 -2.025 -9.181 1.00 98.31 258 LEU A N 1
ATOM 1934 C CA . LEU A 1 258 ? 8.881 -1.853 -10.622 1.00 98.31 258 LEU A CA 1
ATOM 1935 C C . LEU A 1 258 ? 7.515 -2.339 -11.089 1.00 98.31 258 LEU A C 1
ATOM 1937 O O . LEU A 1 258 ? 6.980 -3.301 -10.546 1.00 98.31 258 LEU A O 1
ATOM 1941 N N . MET A 1 259 ? 6.990 -1.744 -12.151 1.00 98.50 259 MET A N 1
ATOM 1942 C CA . MET A 1 259 ? 5.728 -2.139 -12.768 1.00 98.50 259 MET A CA 1
ATOM 1943 C C . MET A 1 259 ? 5.918 -2.361 -14.264 1.00 98.50 259 MET A C 1
ATOM 1945 O O . MET A 1 259 ? 6.608 -1.590 -14.930 1.00 98.50 259 MET A O 1
ATOM 1949 N N . ALA A 1 260 ? 5.314 -3.423 -14.790 1.00 98.12 260 ALA A N 1
ATOM 1950 C CA . ALA A 1 260 ? 5.311 -3.742 -16.214 1.00 98.12 260 ALA A CA 1
ATOM 1951 C C . ALA A 1 260 ? 3.881 -3.802 -16.753 1.00 98.12 260 ALA A C 1
ATOM 1953 O O . ALA A 1 260 ? 2.985 -4.343 -16.099 1.00 98.12 260 ALA A O 1
ATOM 1954 N N . CYS A 1 261 ? 3.687 -3.314 -17.978 1.00 96.75 261 CYS A N 1
ATOM 1955 C CA . CYS A 1 261 ? 2.437 -3.522 -18.700 1.00 96.75 261 CYS A CA 1
ATOM 1956 C C . CYS A 1 261 ? 2.419 -4.905 -19.376 1.00 96.75 261 CYS A C 1
ATOM 1958 O O . CYS A 1 261 ? 3.475 -5.521 -19.557 1.00 96.75 261 CYS A O 1
ATOM 1960 N N . PRO A 1 262 ? 1.250 -5.403 -19.822 1.00 96.50 262 PRO A N 1
ATOM 1961 C CA . PRO A 1 262 ? 1.162 -6.683 -20.528 1.00 96.50 262 PRO A CA 1
ATOM 1962 C C . PRO A 1 262 ? 2.007 -6.764 -21.809 1.00 96.50 262 PRO A C 1
ATOM 1964 O O . PRO A 1 262 ? 2.347 -7.862 -22.242 1.00 96.50 262 PRO A O 1
ATOM 1967 N N . ALA A 1 263 ? 2.339 -5.622 -22.423 1.00 97.56 263 ALA A N 1
ATOM 1968 C CA . ALA A 1 263 ? 3.159 -5.567 -23.630 1.00 97.56 263 ALA A CA 1
ATOM 1969 C C . ALA A 1 263 ? 4.670 -5.598 -23.341 1.00 97.56 263 ALA A C 1
ATOM 1971 O O . ALA A 1 263 ? 5.448 -5.907 -24.246 1.00 97.56 263 ALA A O 1
ATOM 1972 N N . THR A 1 264 ? 5.101 -5.275 -22.116 1.00 98.00 264 THR A N 1
ATOM 1973 C CA . THR A 1 264 ? 6.519 -5.160 -21.759 1.00 98.00 264 THR A CA 1
ATOM 1974 C C . THR A 1 264 ? 7.231 -6.496 -21.971 1.00 98.00 264 THR A C 1
ATOM 1976 O O . THR A 1 264 ? 6.897 -7.499 -21.337 1.00 98.00 264 THR A O 1
ATOM 1979 N N . ARG A 1 265 ? 8.266 -6.507 -22.817 1.00 96.75 265 ARG A N 1
ATOM 1980 C CA . ARG A 1 265 ? 9.017 -7.724 -23.156 1.00 96.75 265 ARG A CA 1
ATOM 1981 C C . ARG A 1 265 ? 9.698 -8.347 -21.936 1.00 96.75 265 ARG A C 1
ATOM 1983 O O . ARG A 1 265 ? 10.281 -7.641 -21.111 1.00 96.75 265 ARG A O 1
ATOM 1990 N N . ALA A 1 266 ? 9.667 -9.676 -21.845 1.00 93.81 266 ALA A N 1
ATOM 1991 C CA . ALA A 1 266 ? 10.196 -10.418 -20.700 1.00 93.81 266 ALA A CA 1
ATOM 1992 C C . ALA A 1 266 ? 11.703 -10.188 -20.494 1.00 93.81 266 ALA A C 1
ATOM 1994 O O . ALA A 1 266 ? 12.151 -10.053 -19.354 1.00 93.81 266 ALA A O 1
ATOM 1995 N N . GLU A 1 267 ? 12.480 -10.065 -21.575 1.00 93.12 267 GLU A N 1
ATOM 1996 C CA . GLU A 1 267 ? 13.907 -9.749 -21.480 1.00 93.12 267 GLU A CA 1
ATOM 1997 C C . GLU A 1 267 ? 14.165 -8.376 -20.843 1.00 93.12 267 GLU A C 1
ATOM 1999 O O . GLU A 1 267 ? 15.118 -8.224 -20.081 1.00 93.12 267 GLU A O 1
ATOM 2004 N N . LEU A 1 268 ? 13.287 -7.395 -21.075 1.00 95.00 268 LEU A N 1
ATOM 2005 C CA . LEU A 1 268 ? 13.407 -6.057 -20.496 1.00 95.00 268 LEU A CA 1
ATOM 2006 C C . LEU A 1 268 ? 12.940 -6.008 -19.045 1.00 95.00 268 LEU A C 1
ATOM 2008 O O . LEU A 1 268 ? 13.567 -5.333 -18.231 1.00 95.00 268 LEU A O 1
ATOM 2012 N N . GLN A 1 269 ? 11.907 -6.776 -18.693 1.00 95.12 269 GLN A N 1
ATOM 2013 C CA . GLN A 1 269 ? 11.538 -6.992 -17.292 1.00 95.12 269 GLN A CA 1
ATOM 2014 C C . GLN A 1 269 ? 12.719 -7.588 -16.511 1.00 95.12 269 GLN A C 1
ATOM 2016 O O . GLN A 1 269 ? 13.046 -7.124 -15.419 1.00 95.12 269 GLN A O 1
ATOM 2021 N N . GLN A 1 270 ? 13.405 -8.580 -17.089 1.00 93.38 270 GLN A N 1
ATOM 2022 C CA . GLN A 1 270 ? 14.570 -9.204 -16.466 1.00 93.38 270 GLN A CA 1
ATOM 2023 C C . GLN A 1 270 ? 15.777 -8.258 -16.400 1.00 93.38 270 GLN A C 1
ATOM 2025 O O . GLN A 1 270 ? 16.443 -8.202 -15.364 1.00 93.38 270 GLN A O 1
ATOM 2030 N N . ALA A 1 271 ? 16.047 -7.490 -17.460 1.00 94.25 271 ALA A N 1
ATOM 2031 C CA . ALA A 1 271 ? 17.112 -6.488 -17.471 1.00 94.25 271 ALA A CA 1
ATOM 2032 C C . ALA A 1 271 ? 16.879 -5.405 -16.407 1.00 94.25 271 ALA A C 1
ATOM 2034 O O . ALA A 1 271 ? 17.791 -5.102 -15.641 1.00 94.25 271 ALA A O 1
ATOM 2035 N N . ALA A 1 272 ? 15.650 -4.893 -16.284 1.00 95.69 272 ALA A N 1
ATOM 2036 C CA . ALA A 1 272 ? 15.289 -3.913 -15.264 1.00 95.69 272 ALA A CA 1
ATOM 2037 C C . ALA A 1 272 ? 15.477 -4.477 -13.848 1.00 95.69 272 ALA A C 1
ATOM 2039 O O . ALA A 1 272 ? 16.166 -3.870 -13.032 1.00 95.69 272 ALA A O 1
ATOM 2040 N N . ARG A 1 273 ? 14.954 -5.679 -13.563 1.00 95.00 273 ARG A N 1
ATOM 2041 C CA . ARG A 1 273 ? 15.157 -6.341 -12.260 1.00 95.00 273 ARG A CA 1
ATOM 2042 C C . ARG A 1 273 ? 16.637 -6.554 -11.945 1.00 95.00 273 ARG A C 1
ATOM 2044 O O . ARG A 1 273 ? 17.042 -6.375 -10.805 1.00 95.00 273 ARG A O 1
ATOM 2051 N N . THR A 1 274 ? 17.437 -6.908 -12.949 1.00 94.25 274 THR A N 1
ATOM 2052 C CA . THR A 1 274 ? 18.887 -7.087 -12.798 1.00 94.25 274 THR A CA 1
ATOM 2053 C C . THR A 1 274 ? 19.574 -5.765 -12.475 1.00 94.25 274 THR A C 1
ATOM 2055 O O . THR A 1 274 ? 20.341 -5.709 -11.521 1.00 94.25 274 THR A O 1
ATOM 2058 N N . LEU A 1 275 ? 19.278 -4.699 -13.227 1.00 95.31 275 LEU A N 1
ATOM 2059 C CA . LEU A 1 275 ? 19.829 -3.363 -13.003 1.00 95.31 275 LEU A CA 1
ATOM 2060 C C . LEU A 1 275 ? 19.509 -2.856 -11.593 1.00 95.31 275 LEU A C 1
ATOM 2062 O O . LEU A 1 275 ? 20.417 -2.486 -10.854 1.00 95.31 275 LEU A O 1
ATOM 2066 N N . PHE A 1 276 ? 18.232 -2.889 -11.209 1.00 95.81 276 PHE A N 1
ATOM 2067 C CA . PHE A 1 276 ? 17.757 -2.364 -9.929 1.00 95.81 276 PHE A CA 1
ATOM 2068 C C . PHE A 1 276 ? 18.104 -3.234 -8.721 1.00 95.81 276 PHE A C 1
ATOM 2070 O O . PHE A 1 276 ? 17.857 -2.799 -7.604 1.00 95.81 276 PHE A O 1
ATOM 2077 N N . ALA A 1 277 ? 18.685 -4.420 -8.911 1.00 94.12 277 ALA A N 1
ATOM 2078 C CA . ALA A 1 277 ? 19.172 -5.271 -7.824 1.00 94.12 277 ALA A CA 1
ATOM 2079 C C . ALA A 1 277 ? 20.709 -5.252 -7.681 1.00 94.12 277 ALA A C 1
ATOM 2081 O O . ALA A 1 277 ? 21.249 -5.960 -6.833 1.00 94.12 277 ALA A O 1
ATOM 2082 N N . ARG A 1 278 ? 21.442 -4.485 -8.510 1.00 93.50 278 ARG A N 1
ATOM 2083 C CA . ARG A 1 278 ? 22.921 -4.525 -8.573 1.00 93.50 278 ARG A CA 1
ATOM 2084 C C . ARG A 1 278 ? 23.632 -4.171 -7.269 1.00 93.50 278 ARG A C 1
ATOM 2086 O O . ARG A 1 278 ? 24.727 -4.666 -7.031 1.00 93.50 278 ARG A O 1
ATOM 2093 N N . ASP A 1 279 ? 23.031 -3.319 -6.454 1.00 94.56 279 ASP A N 1
ATOM 2094 C CA . ASP A 1 279 ? 23.547 -2.902 -5.148 1.00 94.56 279 ASP A CA 1
ATOM 2095 C C . ASP A 1 279 ? 22.972 -3.728 -3.983 1.00 94.56 279 ASP A C 1
ATOM 2097 O O . ASP A 1 279 ? 23.196 -3.397 -2.822 1.00 94.56 279 ASP A O 1
ATOM 2101 N N . GLY A 1 280 ? 22.256 -4.819 -4.279 1.00 92.81 280 GLY A N 1
ATOM 2102 C CA . GLY A 1 280 ? 21.684 -5.726 -3.284 1.00 92.81 280 GLY A CA 1
ATOM 2103 C C . GLY A 1 280 ? 20.353 -5.268 -2.683 1.00 92.81 280 GLY A C 1
ATOM 2104 O O . GLY A 1 280 ? 19.804 -5.988 -1.851 1.00 92.81 280 GLY A O 1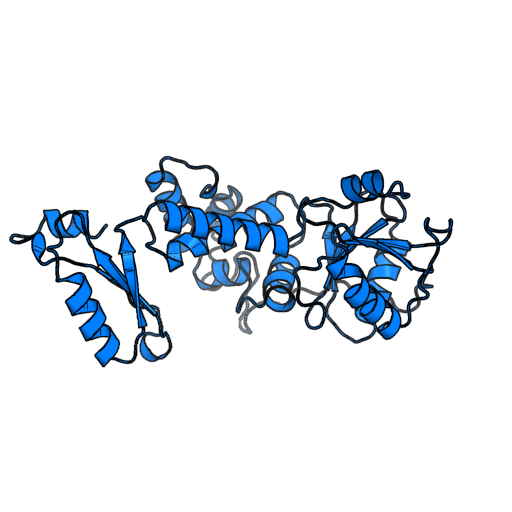
ATOM 2105 N N . VAL A 1 281 ? 19.816 -4.117 -3.101 1.00 94.69 281 VAL A N 1
ATOM 2106 C CA . VAL A 1 281 ? 18.484 -3.652 -2.684 1.00 94.69 281 VAL A CA 1
ATOM 2107 C C . VAL A 1 281 ? 17.401 -4.572 -3.256 1.00 94.69 281 VAL A C 1
ATOM 2109 O O . VAL A 1 281 ? 17.483 -5.013 -4.405 1.00 94.69 281 VAL A O 1
ATOM 2112 N N . GLY A 1 282 ? 16.377 -4.870 -2.450 1.00 93.62 282 GLY A N 1
ATOM 2113 C CA . GLY A 1 282 ? 15.248 -5.704 -2.861 1.00 93.62 282 GLY A CA 1
ATOM 2114 C C . GLY A 1 282 ? 14.470 -5.090 -4.028 1.00 93.62 282 GLY A C 1
ATOM 2115 O O . GLY A 1 282 ? 14.276 -3.874 -4.092 1.00 93.62 282 GLY A O 1
ATOM 2116 N N . VAL A 1 283 ? 14.024 -5.931 -4.969 1.00 95.44 283 VAL A N 1
ATOM 2117 C CA . VAL A 1 283 ? 13.251 -5.493 -6.143 1.00 95.44 283 VAL A CA 1
ATOM 2118 C C . VAL A 1 283 ? 12.024 -6.367 -6.342 1.00 95.44 283 VAL A C 1
ATOM 2120 O O . VAL A 1 283 ? 12.127 -7.563 -6.630 1.00 95.44 283 VAL A O 1
ATOM 2123 N N . THR A 1 284 ? 10.855 -5.740 -6.303 1.00 96.25 284 THR A N 1
ATOM 2124 C CA . THR A 1 284 ? 9.586 -6.363 -6.678 1.00 96.25 284 THR A CA 1
ATOM 2125 C C . THR A 1 284 ? 9.163 -5.872 -8.054 1.00 96.25 284 THR A C 1
ATOM 2127 O O . THR A 1 284 ? 9.169 -4.675 -8.313 1.00 96.25 284 THR A O 1
ATOM 2130 N N . LEU A 1 285 ? 8.754 -6.793 -8.928 1.00 97.06 285 LEU A N 1
ATOM 2131 C CA . LEU A 1 285 ? 8.080 -6.464 -10.181 1.00 97.06 285 LEU A CA 1
ATOM 2132 C C . LEU A 1 285 ? 6.592 -6.801 -10.056 1.00 97.06 285 LEU A C 1
ATOM 2134 O O . LEU A 1 285 ? 6.244 -7.953 -9.789 1.00 97.06 285 LEU A O 1
ATOM 2138 N N . ILE A 1 286 ? 5.734 -5.807 -10.263 1.00 97.81 286 ILE A N 1
ATOM 2139 C CA . ILE A 1 286 ? 4.275 -5.932 -10.219 1.00 97.81 286 ILE A CA 1
ATOM 2140 C C . ILE A 1 286 ? 3.671 -5.824 -11.621 1.00 97.81 286 ILE A C 1
ATOM 2142 O O . ILE A 1 286 ? 4.305 -5.338 -12.564 1.00 97.81 286 ILE A O 1
ATOM 2146 N N . ARG A 1 287 ? 2.427 -6.284 -11.759 1.00 98.06 287 ARG A N 1
ATOM 2147 C CA . ARG A 1 287 ? 1.639 -6.072 -12.975 1.00 98.06 287 ARG A CA 1
ATOM 2148 C C . ARG A 1 287 ? 1.121 -4.642 -13.049 1.00 98.06 287 ARG A C 1
ATOM 2150 O O . ARG A 1 287 ? 1.057 -3.945 -12.040 1.00 98.06 287 ARG A O 1
ATOM 2157 N N . ASP A 1 288 ? 0.717 -4.259 -14.252 1.00 97.62 288 ASP A N 1
ATOM 2158 C CA . ASP A 1 288 ? 0.148 -2.949 -14.541 1.00 97.62 288 ASP A CA 1
ATOM 2159 C C . ASP A 1 288 ? -1.010 -2.611 -13.598 1.00 97.62 288 ASP A C 1
ATOM 2161 O O . ASP A 1 288 ? -1.966 -3.377 -13.461 1.00 97.62 288 ASP A O 1
ATOM 2165 N N 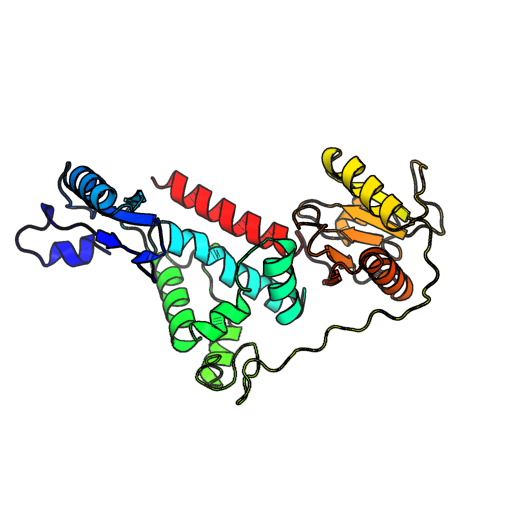. SER A 1 289 ? -0.890 -1.475 -12.921 1.00 97.38 289 SER A N 1
ATOM 2166 C CA . SER A 1 289 ? -1.816 -1.021 -11.892 1.00 97.38 289 SER A CA 1
ATOM 2167 C C . SER A 1 289 ? -1.750 0.493 -11.777 1.00 97.38 289 SER A C 1
ATOM 2169 O O . SER A 1 289 ? -0.683 1.060 -11.542 1.00 97.38 289 SER A O 1
ATOM 2171 N N . ALA A 1 290 ? -2.899 1.158 -11.856 1.00 96.38 290 ALA A N 1
ATOM 2172 C CA . ALA A 1 290 ? -2.972 2.594 -11.625 1.00 96.38 290 ALA A CA 1
ATOM 2173 C C . ALA A 1 290 ? -2.554 2.921 -10.179 1.00 96.38 290 ALA A C 1
ATOM 2175 O O . ALA A 1 290 ? -3.279 2.597 -9.238 1.00 96.38 290 ALA A O 1
ATOM 2176 N N . GLY A 1 291 ? -1.377 3.532 -10.000 1.00 94.88 291 GLY A N 1
ATOM 2177 C CA . GLY A 1 291 ? -0.873 3.979 -8.696 1.00 94.88 291 GLY A CA 1
ATOM 2178 C C . GLY A 1 291 ? -0.106 2.937 -7.870 1.00 94.88 291 GLY A C 1
ATOM 2179 O O . GLY A 1 291 ? -0.082 3.047 -6.644 1.00 94.88 291 GLY A O 1
ATOM 2180 N N . PHE A 1 292 ? 0.535 1.941 -8.498 1.00 98.38 292 PHE A N 1
ATOM 2181 C CA . PHE A 1 292 ? 1.437 0.996 -7.807 1.00 98.38 292 PHE A CA 1
ATOM 2182 C C . PHE A 1 292 ? 0.809 0.340 -6.560 1.00 98.38 292 PHE A C 1
ATOM 2184 O O . PHE A 1 292 ? -0.401 0.186 -6.492 1.00 98.38 292 PHE A O 1
ATOM 2191 N N . ILE A 1 293 ? 1.611 -0.107 -5.591 1.00 98.50 293 ILE A N 1
ATOM 2192 C CA . ILE A 1 293 ? 1.136 -0.609 -4.294 1.00 98.50 293 ILE A CA 1
ATOM 2193 C C . ILE A 1 293 ? 1.219 0.497 -3.240 1.00 98.50 293 ILE A C 1
ATOM 2195 O O . ILE A 1 293 ? 0.242 0.739 -2.525 1.00 98.50 293 ILE A O 1
ATOM 2199 N N . VAL A 1 294 ? 2.369 1.180 -3.145 1.00 98.25 294 VAL A N 1
ATOM 2200 C CA . VAL A 1 294 ? 2.601 2.204 -2.118 1.00 98.25 294 VAL A CA 1
ATOM 2201 C C . VAL A 1 294 ? 1.727 3.422 -2.373 1.00 98.25 294 VAL A C 1
ATOM 2203 O O . VAL A 1 294 ? 1.025 3.840 -1.454 1.00 98.25 294 VAL A O 1
ATOM 2206 N N . GLN A 1 295 ? 1.685 3.943 -3.606 1.00 97.94 295 GLN A N 1
ATOM 2207 C CA . GLN A 1 295 ? 0.909 5.159 -3.884 1.00 97.94 295 GLN A CA 1
ATOM 2208 C C . GLN A 1 295 ? -0.583 4.954 -3.597 1.00 97.94 295 GLN A C 1
ATOM 2210 O O . GLN A 1 295 ? -1.167 5.741 -2.857 1.00 97.94 295 GLN A O 1
ATOM 2215 N N . ARG A 1 296 ? -1.192 3.862 -4.082 1.00 97.50 296 ARG A N 1
ATOM 2216 C CA . ARG A 1 296 ? -2.589 3.500 -3.773 1.00 97.50 296 ARG A CA 1
ATOM 2217 C C . ARG A 1 296 ? -2.855 3.391 -2.275 1.00 97.50 296 ARG A C 1
ATOM 2219 O O . ARG A 1 296 ? -3.847 3.934 -1.785 1.00 97.50 296 ARG A O 1
ATOM 2226 N N . THR A 1 297 ? -1.980 2.698 -1.549 1.00 97.62 297 THR A N 1
ATOM 2227 C CA . THR A 1 297 ? -2.164 2.444 -0.115 1.00 97.62 297 THR A CA 1
ATOM 2228 C C . THR A 1 297 ? -2.040 3.733 0.694 1.00 97.62 297 THR A C 1
ATOM 2230 O O . THR A 1 297 ? -2.928 4.044 1.488 1.00 97.62 297 THR A O 1
ATOM 2233 N N . LEU A 1 298 ? -0.988 4.525 0.459 1.00 96.50 298 LEU A N 1
ATOM 2234 C CA . LEU A 1 298 ? -0.782 5.801 1.143 1.00 96.50 298 LEU A CA 1
ATOM 2235 C C . LEU A 1 298 ? -1.871 6.811 0.788 1.00 96.50 298 LEU A C 1
ATOM 2237 O O . LEU A 1 298 ? -2.429 7.425 1.692 1.00 96.50 298 LEU A O 1
ATOM 2241 N N . ALA A 1 299 ? -2.240 6.936 -0.490 1.00 96.31 299 ALA A N 1
ATOM 2242 C CA . ALA A 1 299 ? -3.321 7.823 -0.910 1.00 96.31 299 ALA A CA 1
ATOM 2243 C C . ALA A 1 299 ? -4.648 7.454 -0.233 1.00 96.31 299 ALA A C 1
ATOM 2245 O O . ALA A 1 299 ? -5.368 8.337 0.221 1.00 96.31 299 ALA A O 1
ATOM 2246 N N . SER A 1 300 ? -4.949 6.159 -0.093 1.00 96.06 300 SER A N 1
ATOM 2247 C CA . SER A 1 300 ? -6.165 5.699 0.589 1.00 96.06 300 SER A CA 1
ATOM 2248 C C . SER A 1 300 ? -6.152 6.033 2.084 1.00 96.06 300 SER A C 1
ATOM 2250 O O . SER A 1 300 ? -7.164 6.488 2.617 1.00 96.06 300 SER A O 1
ATOM 2252 N N . ILE A 1 301 ? -5.010 5.852 2.760 1.00 95.00 301 ILE A N 1
ATOM 2253 C CA . ILE A 1 301 ? -4.841 6.206 4.180 1.00 95.00 301 ILE A CA 1
ATOM 2254 C C . ILE A 1 301 ? -4.960 7.719 4.377 1.00 95.00 301 ILE A C 1
ATOM 2256 O O . ILE A 1 301 ? -5.706 8.163 5.246 1.00 95.00 301 ILE A O 1
ATOM 2260 N N . VAL A 1 302 ? -4.257 8.510 3.562 1.00 94.94 302 VAL A N 1
ATOM 2261 C CA . VAL A 1 302 ? -4.271 9.977 3.640 1.00 94.94 302 VAL A CA 1
ATOM 2262 C C . VAL A 1 302 ? -5.665 10.516 3.346 1.00 94.94 302 VAL A C 1
ATOM 2264 O O . VAL A 1 302 ? -6.164 11.331 4.112 1.00 94.94 302 VAL A O 1
ATOM 2267 N N . ASN A 1 303 ? -6.336 10.023 2.302 1.00 95.00 303 ASN A N 1
ATOM 2268 C CA . ASN A 1 303 ? -7.693 10.448 1.968 1.00 95.00 303 ASN A CA 1
ATOM 2269 C C . ASN A 1 303 ? -8.677 10.155 3.109 1.00 95.00 303 ASN A C 1
ATOM 2271 O O . ASN A 1 303 ? -9.500 10.999 3.454 1.00 95.00 303 ASN A O 1
ATOM 2275 N N . LEU A 1 304 ? -8.559 8.984 3.741 1.00 92.94 304 LEU A N 1
ATOM 2276 C CA . LEU A 1 304 ? -9.382 8.643 4.896 1.00 92.94 304 LEU A CA 1
ATOM 2277 C C . LEU A 1 304 ? -9.055 9.517 6.117 1.00 92.94 304 LEU A C 1
ATOM 2279 O O . LEU A 1 304 ? -9.965 9.945 6.817 1.00 92.94 304 LEU A O 1
ATOM 2283 N N . ALA A 1 305 ? -7.782 9.835 6.355 1.00 91.88 305 ALA A N 1
ATOM 2284 C CA . ALA A 1 305 ? -7.386 10.765 7.411 1.00 91.88 305 ALA A CA 1
ATOM 2285 C C . ALA A 1 305 ? -7.907 12.193 7.162 1.00 91.88 305 ALA A C 1
ATOM 2287 O O . ALA A 1 305 ? -8.342 12.857 8.101 1.00 91.88 305 ALA A O 1
ATOM 2288 N N . CYS A 1 306 ? -7.909 12.657 5.909 1.00 92.94 306 CYS A N 1
ATOM 2289 C CA . CYS A 1 306 ? -8.500 13.939 5.529 1.00 92.94 306 CYS A CA 1
ATOM 2290 C C . CYS A 1 306 ? -10.014 13.961 5.767 1.00 92.94 306 CYS A C 1
ATOM 2292 O O . CYS A 1 306 ? -10.522 14.949 6.282 1.00 92.94 306 CYS A O 1
ATOM 2294 N N . ASP A 1 307 ? -10.718 12.879 5.433 1.00 89.94 307 ASP A N 1
ATOM 2295 C CA . ASP A 1 307 ? -12.154 12.730 5.695 1.00 89.94 307 ASP A CA 1
ATOM 2296 C C . ASP A 1 307 ? -12.465 12.763 7.199 1.00 89.94 307 ASP A C 1
ATOM 2298 O O . ASP A 1 307 ? -13.350 13.498 7.628 1.00 89.94 307 ASP A O 1
ATOM 2302 N N . ILE A 1 308 ? -11.669 12.063 8.018 1.00 88.62 308 ILE A N 1
ATOM 2303 C CA . ILE A 1 308 ? -11.760 12.142 9.485 1.00 88.62 308 ILE A CA 1
ATOM 2304 C C . ILE A 1 308 ? -11.594 13.594 9.947 1.00 88.62 308 ILE A C 1
ATOM 2306 O O . ILE A 1 308 ? -12.437 14.105 10.673 1.00 88.62 308 ILE A O 1
ATOM 2310 N N . ALA A 1 309 ? -10.553 14.289 9.480 1.00 88.19 309 ALA A N 1
ATOM 2311 C CA . ALA A 1 309 ? -10.300 15.677 9.863 1.00 88.19 309 ALA A CA 1
ATOM 2312 C C . ALA A 1 309 ? -11.414 16.647 9.419 1.00 88.19 309 ALA A C 1
ATOM 2314 O O . ALA A 1 309 ? -11.665 17.641 10.096 1.00 88.19 309 ALA A O 1
ATOM 2315 N N . GLN A 1 310 ? -12.081 16.379 8.292 1.00 88.88 310 GLN A N 1
ATOM 2316 C CA . GLN A 1 310 ? -13.204 17.185 7.802 1.00 88.88 310 GLN A CA 1
ATOM 2317 C C . GLN A 1 310 ? -14.480 17.001 8.630 1.00 88.88 310 GLN A C 1
ATOM 2319 O O . GLN A 1 310 ? -15.300 17.917 8.688 1.00 88.88 310 GLN A O 1
ATOM 2324 N N . GLN A 1 311 ? -14.654 15.841 9.265 1.00 82.12 311 GLN A N 1
ATOM 2325 C CA . GLN A 1 311 ? -15.814 15.537 10.108 1.00 82.12 311 GLN A CA 1
ATOM 2326 C C . GLN A 1 311 ? -15.708 16.143 11.522 1.00 82.12 311 GLN A C 1
ATOM 2328 O O . GLN A 1 311 ? -16.719 16.194 12.228 1.00 82.12 311 GLN A O 1
ATOM 2333 N N . GLY A 1 312 ? -14.530 16.663 11.889 1.00 71.62 312 GLY A N 1
ATOM 2334 C CA . GLY A 1 312 ? -14.227 17.264 13.196 1.00 71.62 312 GLY A CA 1
ATOM 2335 C C . GLY A 1 312 ? -13.770 16.258 14.243 1.00 71.62 312 GLY A C 1
ATOM 2336 O O . GLY A 1 312 ? -13.770 16.652 15.429 1.00 71.62 312 GLY A O 1
#

InterPro domains:
  IPR006108 3-hydroxyacyl-CoA dehydrogenase, C-terminal [PF00725] (65-162)
  IPR006176 3-hydroxyacyl-CoA dehydrogenase, NAD binding [PF02737] (1-62)
  IPR008927 6-phosphogluconate dehydrogenase-like, C-terminal domain superfamily [SSF48179] (64-171)
  IPR036291 NAD(P)-binding domain superfamily [SSF51735] (2-64)

Secondary structure (DSSP, 8-state):
-HHHHHTTSSSGGG--EEEEPSSGGG--EEEEEE-TTPPTTHHHHHHHHHHHTT-EEEEEES-TTTTHHHHTHHHHHHHHHHHHTTSS-HHHHHHIIIIIS--SS-HHHHHHHH-HHHHHHHHHHHHHHTTT-GGGPPPHHHHHHHHTT--BGGGTBSSSBEETTEEPPPPPPP--TTPPPPPEEEEESSGGGHHHHHHHHHHTT--B--SSS--SS-EEEEE-SS--HHHHHHHTT--GGGEEEE-TTS-TTTEEEEEE-TTS-HHHHHHHHHHHTTTS-EEEEEE--TTTTHHHHHHHHHHHHHHHHHH-

Sequence (312 aa):
SVTAIASACRDPGRVAGLHFFNPVPLMRLVEVIEGLATRTGIAERLCALVATFGHQAVRATDSPGFIVNHAGRAFGTEALRILGEGVAPVAAIDEVLREGAGFRMGPFELFDLVGLDVSLPVMESIYRQYYEEPRYRPHPLLRQMLAAGRLGRKSGQGFYRYDGAGQVPVAAPAVAPGAALPPVWLGVDDEHDRAPLLMLLQRLGAEVESGERPSGAALCLLAPLGADVSAAARRFAVDPTRSLAIDVLSDLERHRCLMACPATRAELQQAARTLFARDGVGVTLIRDSAGFIVQRTLASIVNLACDIAQQG

Foldseek 3Di:
DQQVVLVPDPQSQLTWDWAADPVRVVAQEIEIEDHPNHDPPNSVVVQVVSVVVNHHYDYFYPALLTFPRQLCLLQLQLLLVCVVVVFDQQVLLQCCCCQFVVDVTHNQLVQQVVWLVPVVVSLVVNCVSVVNPPLSDHDPVSVVQVVVVQGHPVSCHHSFGADPVGTDDDDDDDQDPDQDAFAAEEAEPDPVVVVVVVVLLVVLVHRHDPDLDDDPRYQYEYADAQAWFVVRCVVSVHDLLRYKYWHPSTPLVREIEIEHEPNHHPSNVSSVCCSSCSVPHHYDYTYTDRHGSNRSSVVSSVVSSVVSVVVD

Organism: Pseudomonas aeruginosa (NCBI:txid287)

pLDDT: mean 93.98, std 5.94, range [64.62, 98.69]

Radius of gyration: 23.4 Å; chains: 1; bounding box: 54×46×66 Å